Protein AF-A0A0F0HCR4-F1 (afdb_monomer)

Solvent-accessible surface area (backbone atoms only — not comparable to full-atom values): 16228 Å² total; per-residue (Å²): 139,83,88,82,88,88,81,90,80,85,85,88,82,88,86,88,84,79,93,77,93,74,94,76,83,93,72,95,72,84,82,78,80,81,84,72,93,70,87,69,42,82,84,55,47,73,24,60,41,79,73,82,74,95,61,86,76,46,79,87,26,47,68,57,41,52,51,44,51,54,52,48,54,50,52,52,52,51,43,42,50,50,47,61,76,42,54,89,55,68,65,99,56,35,60,56,60,73,40,41,41,59,48,22,54,53,35,33,53,44,37,52,49,41,27,48,49,34,39,74,78,44,82,57,65,79,71,55,50,63,35,22,54,51,24,76,65,44,43,53,84,64,73,74,79,72,85,72,70,82,80,79,81,85,80,91,78,92,78,92,80,86,79,78,76,88,63,46,67,48,62,56,79,79,86,74,82,83,71,49,78,91,28,40,70,59,41,52,50,43,52,50,52,52,53,50,53,47,52,53,46,42,49,51,51,52,78,40,64,92,58,71,63,99,55,35,61,55,59,74,45,42,44,58,46,24,57,55,36,32,56,44,42,49,50,40,28,50,48,36,39,75,78,49,81,55,69,77,77,53,62,75,40,16,60,55,45,84,75

Secondary structure (DSSP, 8-state):
-----------------------------------------TTPPEE-PPP---SPPPHHHHHHHHHHHHHHHHHHHHHHHHHHHTTT-S-TTHIIIIIIHHHHHHHHHHHHHHHHHHHTTSPPP--GGGG---EESSPPP-PPPP-----------------SSS--EE-PPP--TT--HHHHHHHHHHHHHHHHHHHHHHHHHHHTTT-S-TTHIIIIIIHHHHHHHHHHHHHHHHHHHTTSPPPP--GGGS--EE-

Radius of gyration: 28.52 Å; Cα contacts (8 Å, |Δi|>4): 232; chains: 1; bounding box: 53×69×92 Å

pLDDT: mean 71.77, std 16.89, range [30.52, 91.56]

Sequence (259 aa):
MSRAHAKPQRRKRVLVAGVAVAATLTVGGAIAAFAAGGNNSAGQSIACPKPVIGVAVPAQAQAEVQRELANLDKQIAEANNRLRTSAGEGGPNFVQNAILGPLKDKRVAALNRIETAIGRNAAKPEGLERFAPCGLGQAPAVPAPAATSPKPSSGTGSGTGSSASGKTIECPVPVLQNVPAKAKAEVDRELQNLNKQQAEANERLRTSAGQGGPNFVQNAILGPLTGKRASALDRIAIAIGRVGERPQGLERFATCSLK

Mean predicted aligned error: 20.12 Å

Foldseek 3Di:
DDDDDDDDDDDDDDDDDDDDDDDDDDDDDDDPPPPDDDPQLVPKAKAFDDQDQPDDADPQLVVVLVVLVVVLVVLSVVLRVVSNVCRVPDDPCCNVVVRQVVQLVSQLVSQVSSQVSRVVPHPRDPDSSLRSGIDINDHDDRPDPPPPDDDDDDDDDDDDDDDDPPKAKAFDDDDDPDQDPQLVVVLVVLVVVLVVLRVVLRVVCRVCPPPDDPCCNVVVRQVVQLVSQQVSQVSSQVSSVVPHHRDPDSSVRSGIDMD

Organism: Lentzea aerocolonigenes (NCBI:txid68170)

Structure (mmCIF, N/CA/C/O backbone):
data_AF-A0A0F0HCR4-F1
#
_entry.id   AF-A0A0F0HCR4-F1
#
loop_
_atom_site.group_PDB
_atom_site.id
_atom_site.type_symbol
_atom_site.label_atom_id
_atom_site.label_alt_id
_atom_site.label_comp_id
_atom_site.label_asym_id
_atom_site.label_entity_id
_atom_site.label_seq_id
_atom_site.pdbx_PDB_ins_code
_atom_site.Cartn_x
_atom_site.Cartn_y
_atom_site.Cartn_z
_atom_site.occupancy
_atom_site.B_iso_or_equiv
_atom_site.auth_seq_id
_atom_site.auth_comp_id
_atom_site.auth_asym_id
_atom_site.auth_atom_id
_atom_site.pdbx_PDB_model_num
ATOM 1 N N . MET A 1 1 ? -17.183 39.223 -58.145 1.00 43.41 1 MET A N 1
ATOM 2 C CA . MET A 1 1 ? -16.361 38.903 -59.333 1.00 43.41 1 MET A CA 1
ATOM 3 C C . MET A 1 1 ? -15.350 37.851 -58.879 1.00 43.41 1 MET A C 1
ATOM 5 O O . MET A 1 1 ? -14.489 38.181 -58.090 1.00 43.41 1 MET A O 1
ATOM 9 N N . SER A 1 2 ? -15.652 36.555 -58.952 1.00 41.25 2 SER A N 1
ATOM 10 C CA . SER A 1 2 ? -15.621 35.665 -60.128 1.00 41.25 2 SER A CA 1
ATOM 11 C C . SER A 1 2 ? -14.246 35.015 -60.363 1.00 41.25 2 SER A C 1
ATOM 13 O O . SER A 1 2 ? -13.379 35.650 -60.942 1.00 41.25 2 SER A O 1
ATOM 15 N N . ARG A 1 3 ? -14.191 33.703 -60.047 1.00 44.53 3 ARG A N 1
ATOM 16 C CA . ARG A 1 3 ? -13.397 32.605 -60.665 1.00 44.53 3 ARG A CA 1
ATOM 17 C C . ARG A 1 3 ? -11.878 32.599 -60.353 1.00 44.53 3 ARG A C 1
ATOM 19 O O . ARG A 1 3 ? -11.275 33.645 -60.238 1.00 44.53 3 ARG A O 1
ATOM 26 N N . ALA A 1 4 ? -11.188 31.467 -60.173 1.00 53.75 4 ALA A N 1
ATOM 27 C CA . ALA A 1 4 ? -11.396 30.143 -60.752 1.00 53.75 4 ALA A CA 1
ATOM 28 C C . ALA A 1 4 ? -10.851 28.987 -59.882 1.00 53.75 4 ALA A C 1
ATOM 30 O O . ALA A 1 4 ? -9.823 29.092 -59.221 1.00 53.75 4 ALA A O 1
ATOM 31 N N . HIS A 1 5 ? -11.553 27.856 -59.969 1.00 49.91 5 HIS A N 1
ATOM 32 C CA . HIS A 1 5 ? -11.107 26.520 -59.585 1.00 49.91 5 HIS A CA 1
ATOM 33 C C . HIS A 1 5 ? -10.104 25.952 -60.601 1.00 49.91 5 HIS A C 1
ATOM 35 O O . HIS A 1 5 ? -10.308 26.112 -61.803 1.00 49.91 5 HIS A O 1
ATOM 41 N N . ALA A 1 6 ? -9.137 25.155 -60.138 1.00 57.34 6 ALA A N 1
ATOM 42 C CA . ALA A 1 6 ? -8.482 24.141 -60.963 1.00 57.34 6 ALA A CA 1
ATOM 43 C C . ALA A 1 6 ? -8.244 22.858 -60.151 1.00 57.34 6 ALA A C 1
ATOM 45 O O . ALA A 1 6 ? -7.719 22.872 -59.042 1.00 57.34 6 ALA A O 1
ATOM 46 N N . LYS A 1 7 ? -8.691 21.748 -60.733 1.00 55.16 7 LYS A N 1
ATOM 47 C CA . LYS A 1 7 ? -8.708 20.378 -60.218 1.00 55.16 7 LYS A CA 1
ATOM 48 C C . LYS A 1 7 ? -7.996 19.516 -61.257 1.00 55.16 7 LYS A C 1
ATOM 50 O O . LYS A 1 7 ? -8.361 19.638 -62.424 1.00 55.16 7 LYS A O 1
ATOM 55 N N . PRO A 1 8 ? -7.100 18.591 -60.889 1.00 53.22 8 PRO A N 1
ATOM 56 C CA . PRO A 1 8 ? -6.789 17.467 -61.758 1.00 53.22 8 PRO A CA 1
ATOM 57 C C . PRO A 1 8 ? -7.616 16.241 -61.362 1.00 53.22 8 PRO A C 1
ATOM 59 O O . PRO A 1 8 ? -7.796 15.906 -60.192 1.00 53.22 8 PRO A O 1
ATOM 62 N N . GLN A 1 9 ? -8.171 15.601 -62.385 1.00 54.41 9 GLN A N 1
ATOM 63 C CA . GLN A 1 9 ? -9.025 14.429 -62.319 1.00 54.41 9 GLN A CA 1
ATOM 64 C C . GLN A 1 9 ? -8.260 13.104 -62.160 1.00 54.41 9 GLN A C 1
ATOM 66 O O . GLN A 1 9 ? -7.194 12.912 -62.726 1.00 54.41 9 GLN A O 1
ATOM 71 N N . ARG A 1 10 ? -8.952 12.169 -61.486 1.00 49.31 10 ARG A N 1
ATOM 72 C CA . ARG A 1 10 ? -9.156 10.732 -61.779 1.00 49.31 10 ARG A CA 1
ATOM 73 C C . ARG A 1 10 ? -8.006 9.947 -62.429 1.00 49.31 10 ARG A C 1
ATOM 75 O O . ARG A 1 10 ? -7.734 10.137 -63.605 1.00 49.31 10 ARG A O 1
ATOM 82 N N . ARG A 1 11 ? -7.705 8.788 -61.828 1.00 49.69 11 ARG A N 1
ATOM 83 C CA . ARG A 1 11 ? -7.895 7.502 -62.528 1.00 49.69 11 ARG A CA 1
ATOM 84 C C . ARG A 1 11 ? -8.529 6.456 -61.611 1.00 49.69 11 ARG A C 1
ATOM 86 O O . ARG A 1 11 ? -8.028 6.140 -60.542 1.00 49.69 11 ARG A O 1
ATOM 93 N N . LYS A 1 12 ? -9.684 5.969 -62.069 1.00 48.44 12 LYS A N 1
ATOM 94 C CA . LYS A 1 12 ? -10.454 4.843 -61.538 1.00 48.44 12 LYS A CA 1
ATOM 95 C C . LYS A 1 12 ? -9.674 3.548 -61.784 1.00 48.44 12 LYS A C 1
ATOM 97 O O . LYS A 1 12 ? -9.242 3.332 -62.914 1.00 48.44 12 LYS A O 1
ATOM 102 N N . ARG A 1 13 ? -9.621 2.653 -60.799 1.00 49.84 13 ARG A N 1
ATOM 103 C CA . ARG A 1 13 ? -9.579 1.205 -61.046 1.00 49.84 13 ARG A CA 1
ATOM 104 C C . ARG A 1 13 ? -10.576 0.530 -60.112 1.00 49.84 13 ARG A C 1
ATOM 106 O O . ARG A 1 13 ? -10.333 0.362 -58.927 1.00 49.84 13 ARG A O 1
ATOM 113 N N . VAL A 1 14 ? -11.740 0.258 -60.691 1.00 44.34 14 VAL A N 1
ATOM 114 C CA . VAL A 1 14 ? -12.749 -0.668 -60.185 1.00 44.34 14 VAL A CA 1
ATOM 115 C C . VAL A 1 14 ? -12.258 -2.065 -60.549 1.00 44.34 14 VAL A C 1
ATOM 117 O O . VAL A 1 14 ? -11.944 -2.302 -61.713 1.00 44.34 14 VAL A O 1
ATOM 120 N N . LEU A 1 15 ? -12.202 -2.966 -59.575 1.00 45.09 15 LEU A N 1
ATOM 121 C CA . LEU A 1 15 ? -12.148 -4.406 -59.798 1.00 45.09 15 LEU A CA 1
ATOM 122 C C . LEU A 1 15 ? -13.223 -5.022 -58.903 1.00 45.09 15 LEU A C 1
ATOM 124 O O . LEU A 1 15 ? -13.090 -5.075 -57.685 1.00 45.09 15 LEU A O 1
ATOM 128 N N . VAL A 1 16 ? -14.325 -5.391 -59.550 1.00 44.91 16 VAL A N 1
ATOM 129 C CA . VAL A 1 16 ? -15.389 -6.254 -59.040 1.00 44.91 16 VAL A CA 1
ATOM 130 C C . VAL A 1 16 ? -15.223 -7.583 -59.767 1.00 44.91 16 VAL A C 1
ATOM 132 O O . VAL A 1 16 ? -15.296 -7.595 -60.992 1.00 44.91 16 VAL A O 1
ATOM 135 N N . ALA A 1 17 ? -14.976 -8.655 -59.019 1.00 37.59 17 ALA A N 1
ATOM 136 C CA . ALA A 1 17 ? -15.221 -10.071 -59.336 1.00 37.59 17 ALA A CA 1
ATOM 137 C C . ALA A 1 17 ? -14.571 -10.879 -58.196 1.00 37.59 17 ALA A C 1
ATOM 139 O O . ALA A 1 17 ? -13.445 -10.585 -57.822 1.00 37.59 17 ALA A O 1
ATOM 140 N N . GLY A 1 18 ? -15.170 -11.874 -57.559 1.00 37.84 18 GLY A N 1
ATOM 141 C CA . GLY A 1 18 ? -16.462 -12.514 -57.709 1.00 37.84 18 GLY A CA 1
ATOM 142 C C . GLY A 1 18 ? -16.671 -13.413 -56.484 1.00 37.84 18 GLY A C 1
ATOM 143 O O . GLY A 1 18 ? -15.724 -13.772 -55.785 1.00 37.84 18 GLY A O 1
ATOM 144 N N . VAL A 1 19 ? -17.931 -13.721 -56.205 1.00 45.12 19 VAL A N 1
ATOM 145 C CA . VAL A 1 19 ? -18.356 -14.663 -55.168 1.00 45.12 19 VAL A CA 1
ATOM 146 C C . VAL A 1 19 ? -17.913 -16.072 -55.565 1.00 45.12 19 VAL A C 1
ATOM 148 O O . VAL A 1 19 ? -18.270 -16.542 -56.641 1.00 45.12 19 VAL A O 1
ATOM 151 N N . ALA A 1 20 ? -17.194 -16.756 -54.678 1.00 42.00 20 ALA A N 1
ATOM 152 C CA . ALA A 1 20 ? -17.055 -18.207 -54.695 1.00 42.00 20 ALA A CA 1
ATOM 153 C C . ALA A 1 20 ? -17.401 -18.732 -53.297 1.00 42.00 20 ALA A C 1
ATOM 155 O O . ALA A 1 20 ? -16.602 -18.665 -52.365 1.00 42.00 20 ALA A O 1
ATOM 156 N N . VAL A 1 21 ? -18.637 -19.209 -53.152 1.00 48.09 21 VAL A N 1
ATOM 157 C CA . VAL A 1 21 ? -19.047 -20.068 -52.041 1.00 48.09 21 VAL A CA 1
ATOM 158 C C . VAL A 1 21 ? -18.465 -21.447 -52.334 1.00 48.09 21 VAL A C 1
ATOM 160 O O . VAL A 1 21 ? -18.925 -22.130 -53.244 1.00 48.09 21 VAL A O 1
ATOM 163 N N . ALA A 1 22 ? -17.442 -21.840 -51.582 1.00 43.00 22 ALA A N 1
ATOM 164 C CA . ALA A 1 22 ? -16.949 -23.208 -51.540 1.00 43.00 22 ALA A CA 1
ATOM 165 C C . ALA A 1 22 ? -16.851 -23.631 -50.072 1.00 43.00 22 ALA A C 1
ATOM 167 O O . ALA A 1 22 ? -15.982 -23.182 -49.328 1.00 43.00 22 ALA A O 1
ATOM 168 N N . ALA A 1 23 ? -17.796 -24.471 -49.655 1.00 50.47 23 ALA A N 1
ATOM 169 C CA . ALA A 1 23 ? -17.686 -25.257 -48.442 1.00 50.47 23 ALA A CA 1
ATOM 170 C C . ALA A 1 23 ? -16.637 -26.349 -48.687 1.00 50.47 23 ALA A C 1
ATOM 172 O O . ALA A 1 23 ? -16.853 -27.228 -49.520 1.00 50.47 23 ALA A O 1
ATOM 173 N N . THR A 1 24 ? -15.514 -26.305 -47.971 1.00 48.41 24 THR A N 1
ATOM 174 C CA . THR A 1 24 ? -14.555 -27.416 -47.924 1.00 48.41 24 THR A CA 1
ATOM 175 C C . THR A 1 24 ? -14.083 -27.660 -46.500 1.00 48.41 24 THR A C 1
ATOM 177 O O . THR A 1 24 ? -13.739 -26.738 -45.763 1.00 48.41 24 THR A O 1
ATOM 180 N N . LEU A 1 25 ? -14.128 -28.943 -46.157 1.00 45.16 25 LEU A N 1
ATOM 181 C CA . LEU A 1 25 ? -13.855 -29.574 -44.878 1.00 45.16 25 LEU A CA 1
ATOM 182 C C . LEU A 1 25 ? -12.452 -29.287 -44.325 1.00 45.16 25 LEU A C 1
ATOM 184 O O . LEU A 1 25 ? -11.482 -29.097 -45.053 1.00 45.16 25 LEU A O 1
ATOM 188 N N . THR A 1 26 ? -12.380 -29.327 -42.998 1.00 50.59 26 THR A N 1
ATOM 189 C CA . THR A 1 26 ? -11.190 -29.260 -42.148 1.00 50.59 26 THR A CA 1
ATOM 190 C C . THR A 1 26 ? -10.089 -30.242 -42.553 1.00 50.59 26 THR A C 1
ATOM 192 O O . THR A 1 26 ? -10.274 -31.453 -42.444 1.00 50.59 26 THR A O 1
ATOM 195 N N . VAL A 1 27 ? -8.906 -29.712 -42.873 1.00 44.47 27 VAL A N 1
ATOM 196 C CA . VAL A 1 27 ? -7.607 -30.382 -42.707 1.00 44.47 27 VAL A CA 1
ATOM 197 C C . VAL A 1 27 ? -6.637 -29.348 -42.130 1.00 44.47 27 VAL A C 1
ATOM 199 O O . VAL A 1 27 ? -6.592 -28.209 -42.590 1.00 44.47 27 VAL A O 1
ATOM 202 N N . GLY A 1 28 ? -5.929 -29.728 -41.063 1.00 50.88 28 GLY A N 1
ATOM 203 C CA . GLY A 1 28 ? -5.060 -28.859 -40.273 1.00 50.88 28 GLY A CA 1
ATOM 204 C C . GLY A 1 28 ? -4.014 -28.117 -41.107 1.00 50.88 28 GLY A C 1
ATOM 205 O O . GLY A 1 28 ? -3.197 -28.729 -41.789 1.00 50.88 28 GLY A O 1
ATOM 206 N N . GLY A 1 29 ? -4.034 -26.788 -41.004 1.00 43.81 29 GLY A N 1
ATOM 207 C CA . GLY A 1 29 ? -3.002 -25.890 -41.510 1.00 43.81 29 GLY A CA 1
ATOM 208 C C . GLY A 1 29 ? -2.259 -25.258 -40.339 1.00 43.81 29 GLY A C 1
ATOM 209 O O . GLY A 1 29 ? -2.883 -24.756 -39.405 1.00 43.81 29 GLY A O 1
ATOM 210 N N . ALA A 1 30 ? -0.930 -25.329 -40.380 1.00 41.91 30 ALA A N 1
ATOM 211 C CA . ALA A 1 30 ? -0.021 -24.806 -39.371 1.00 41.91 30 ALA A CA 1
ATOM 212 C C . ALA A 1 30 ? -0.379 -23.368 -38.959 1.00 41.91 30 ALA A C 1
ATOM 214 O O . ALA A 1 30 ? -0.423 -22.459 -39.789 1.00 41.91 30 ALA A O 1
ATOM 215 N N . ILE A 1 31 ? -0.600 -23.163 -37.659 1.00 46.88 31 ILE A N 1
ATOM 216 C CA . ILE A 1 31 ? -0.696 -21.829 -37.073 1.00 46.88 31 ILE A CA 1
ATOM 217 C C . ILE A 1 31 ? 0.702 -21.223 -37.189 1.00 46.88 31 ILE A C 1
ATOM 219 O O . ILE A 1 31 ? 1.609 -21.579 -36.437 1.00 46.88 31 ILE A O 1
ATOM 223 N N . ALA A 1 32 ? 0.895 -20.341 -38.166 1.00 40.56 32 ALA A N 1
ATOM 224 C CA . ALA A 1 32 ? 2.062 -19.482 -38.210 1.00 40.56 32 ALA A CA 1
ATOM 225 C C . ALA A 1 32 ? 2.032 -18.603 -36.952 1.00 40.56 32 ALA A C 1
ATOM 227 O O . ALA A 1 32 ? 1.250 -17.657 -36.842 1.00 40.56 32 ALA A O 1
ATOM 228 N N . ALA A 1 33 ? 2.858 -18.964 -35.973 1.00 41.84 33 ALA A N 1
ATOM 229 C CA . ALA A 1 33 ? 3.170 -18.128 -34.833 1.00 41.84 33 ALA A CA 1
ATOM 230 C C . ALA A 1 33 ? 3.927 -16.895 -35.341 1.00 41.84 33 ALA A C 1
ATOM 232 O O . ALA A 1 33 ? 5.151 -16.898 -35.453 1.00 41.84 33 ALA A O 1
ATOM 233 N N . PHE A 1 34 ? 3.199 -15.823 -35.646 1.00 39.69 34 PHE A N 1
ATOM 234 C CA . PHE A 1 34 ? 3.794 -14.500 -35.777 1.00 39.69 34 PHE A CA 1
ATOM 235 C C . PHE A 1 34 ? 4.041 -13.945 -34.373 1.00 39.69 34 PHE A C 1
ATOM 237 O O . PHE A 1 34 ? 3.283 -13.134 -33.849 1.00 39.69 34 PHE A O 1
ATOM 244 N N . ALA A 1 35 ? 5.121 -14.411 -33.751 1.00 44.88 35 ALA A N 1
ATOM 245 C CA . ALA A 1 35 ? 5.813 -13.640 -32.737 1.00 44.88 35 ALA A CA 1
ATOM 246 C C . ALA A 1 35 ? 6.711 -12.629 -33.464 1.00 44.88 35 ALA A C 1
ATOM 248 O O . ALA A 1 35 ? 7.814 -12.957 -33.892 1.00 44.88 35 ALA A O 1
ATOM 249 N N . ALA A 1 36 ? 6.226 -11.400 -33.629 1.00 39.38 36 ALA A N 1
ATOM 250 C CA . ALA A 1 36 ? 7.060 -10.253 -33.970 1.00 39.38 36 ALA A CA 1
ATOM 251 C C . ALA A 1 36 ? 6.475 -9.013 -33.292 1.00 39.38 36 ALA A C 1
ATOM 253 O O . ALA A 1 36 ? 5.373 -8.563 -33.602 1.00 39.38 36 ALA A O 1
ATOM 254 N N . GLY A 1 37 ? 7.214 -8.534 -32.292 1.00 48.16 37 GLY A N 1
ATOM 255 C CA . GLY A 1 37 ? 6.838 -7.439 -31.419 1.00 48.16 37 GLY A CA 1
ATOM 256 C C . GLY A 1 37 ? 6.651 -6.123 -32.163 1.00 48.16 37 GLY A C 1
ATOM 257 O O . GLY A 1 37 ? 7.507 -5.668 -32.916 1.00 48.16 37 GLY A O 1
ATOM 258 N N . GLY A 1 38 ? 5.535 -5.484 -31.850 1.00 37.75 38 GLY A N 1
ATOM 259 C CA . GLY A 1 38 ? 5.296 -4.075 -32.078 1.00 37.75 38 GLY A CA 1
ATOM 260 C C . GLY A 1 38 ? 4.313 -3.614 -31.017 1.00 37.75 38 GLY A C 1
ATOM 261 O O . GLY A 1 38 ? 3.106 -3.716 -31.220 1.00 37.75 38 GLY A O 1
ATOM 262 N N . ASN A 1 39 ? 4.819 -3.134 -29.875 1.00 53.09 39 ASN A N 1
ATOM 263 C CA . ASN A 1 39 ? 4.008 -2.438 -28.874 1.00 53.09 39 ASN A CA 1
ATOM 264 C C . ASN A 1 39 ? 3.553 -1.095 -29.458 1.00 53.09 39 ASN A C 1
ATOM 266 O O . ASN A 1 39 ? 4.062 -0.033 -29.108 1.00 53.09 39 ASN A O 1
ATOM 270 N N . ASN A 1 40 ? 2.580 -1.135 -30.365 1.00 46.88 40 ASN A N 1
ATOM 271 C CA . ASN A 1 40 ? 1.809 0.042 -30.722 1.00 46.88 40 ASN A CA 1
ATOM 272 C C . ASN A 1 40 ? 0.820 0.311 -29.580 1.00 46.88 40 ASN A C 1
ATOM 274 O O . ASN A 1 40 ? -0.356 -0.036 -29.642 1.00 46.88 40 ASN A O 1
ATOM 278 N N . SER A 1 41 ? 1.330 0.932 -28.511 1.00 53.31 41 SER A N 1
ATOM 279 C CA . SER A 1 41 ? 0.542 1.461 -27.388 1.00 53.31 41 SER A CA 1
ATOM 280 C C . SER A 1 41 ? -0.378 2.617 -27.808 1.00 53.31 41 SER A C 1
ATOM 282 O O . SER A 1 41 ? -1.215 3.061 -27.023 1.00 53.31 41 SER A O 1
ATOM 284 N N . ALA A 1 42 ? -0.244 3.111 -29.045 1.00 48.59 42 ALA A N 1
ATOM 285 C CA . ALA A 1 42 ? -1.101 4.120 -29.651 1.00 48.59 42 ALA A CA 1
ATOM 286 C C . ALA A 1 42 ? -2.505 3.540 -29.917 1.00 48.59 42 ALA A C 1
ATOM 288 O O . ALA A 1 42 ? -2.814 3.081 -31.010 1.00 48.59 42 ALA A O 1
ATOM 289 N N . GLY A 1 43 ? -3.339 3.515 -28.876 1.00 54.91 43 GLY A N 1
ATOM 290 C CA . GLY A 1 43 ? -4.721 3.024 -28.920 1.00 54.91 43 GLY A CA 1
ATOM 291 C C . GLY A 1 43 ? -5.082 2.047 -27.799 1.00 54.91 43 GLY A C 1
ATOM 292 O O . GLY A 1 43 ? -6.253 1.718 -27.638 1.00 54.91 43 GLY A O 1
ATOM 293 N N . GLN A 1 44 ? -4.110 1.601 -27.001 1.00 68.88 44 GLN A N 1
ATOM 294 C CA . GLN A 1 44 ? -4.360 0.708 -25.870 1.00 68.88 44 GLN A CA 1
ATOM 295 C C . GLN A 1 44 ? -4.662 1.529 -24.610 1.00 68.88 44 GLN A C 1
ATOM 297 O O . GLN A 1 44 ? -3.929 2.457 -24.281 1.00 68.88 44 GLN A O 1
ATOM 302 N N . SER A 1 45 ? -5.735 1.188 -23.895 1.00 81.56 45 SER A N 1
ATOM 303 C CA . SER A 1 45 ? -6.073 1.780 -22.596 1.00 81.56 45 SER A CA 1
ATOM 304 C C . SER A 1 45 ? -5.713 0.840 -21.456 1.00 81.56 45 SER A C 1
ATOM 306 O O . SER A 1 45 ? -5.788 -0.381 -21.592 1.00 81.56 45 SER A O 1
ATOM 308 N N . ILE A 1 46 ? -5.402 1.397 -20.296 1.00 86.75 46 ILE A N 1
ATOM 309 C CA . ILE A 1 46 ? -5.255 0.639 -19.061 1.00 86.75 46 ILE A CA 1
ATOM 310 C C . ILE A 1 46 ? -6.643 0.256 -18.561 1.00 86.75 46 ILE A C 1
ATOM 312 O O . ILE A 1 46 ? -7.469 1.122 -18.267 1.00 86.75 46 ILE A O 1
ATOM 316 N N . ALA A 1 47 ? -6.875 -1.043 -18.430 1.00 85.56 47 ALA A N 1
ATOM 317 C CA . ALA A 1 47 ? -8.099 -1.602 -17.893 1.00 85.56 47 ALA A CA 1
ATOM 318 C C . ALA A 1 47 ? -7.814 -2.247 -16.535 1.00 85.56 47 ALA A C 1
ATOM 320 O O . ALA A 1 47 ? -6.893 -3.051 -16.372 1.00 85.56 47 ALA A O 1
ATOM 321 N N . CYS A 1 48 ? -8.621 -1.884 -15.546 1.00 84.88 48 CYS A N 1
ATOM 322 C CA . CYS A 1 48 ? -8.506 -2.387 -14.188 1.00 84.88 48 CYS A CA 1
ATOM 323 C C . CYS A 1 48 ? -9.764 -3.174 -13.814 1.00 84.88 48 CYS A C 1
ATOM 325 O O . CYS A 1 48 ? -10.872 -2.733 -14.133 1.00 84.88 48 CYS A O 1
ATOM 327 N N . PRO A 1 49 ? -9.633 -4.308 -13.112 1.00 85.31 49 PRO A N 1
ATOM 328 C CA . PRO A 1 49 ? -10.789 -5.072 -12.686 1.00 85.31 49 PRO A CA 1
ATOM 329 C C . PRO A 1 49 ? -11.565 -4.293 -11.618 1.00 85.31 49 PRO A C 1
ATOM 331 O O . PRO A 1 49 ? -10.993 -3.585 -10.779 1.00 85.31 49 PRO A O 1
ATOM 334 N N . LYS A 1 50 ? -12.894 -4.393 -11.669 1.00 81.56 50 LYS A N 1
ATOM 335 C CA . LYS A 1 50 ? -13.768 -3.752 -10.685 1.00 81.56 50 LYS A CA 1
ATOM 336 C C . LYS A 1 50 ? -13.757 -4.580 -9.396 1.00 81.56 50 LYS A C 1
ATOM 338 O O . LYS A 1 50 ? -13.993 -5.785 -9.474 1.00 81.56 50 LYS A O 1
ATOM 343 N N . PRO A 1 51 ? -13.478 -3.972 -8.231 1.00 79.94 51 PRO A N 1
ATOM 344 C CA . PRO A 1 51 ? -13.505 -4.690 -6.969 1.00 79.94 51 PRO A CA 1
ATOM 345 C C . PRO A 1 51 ? -14.939 -5.087 -6.620 1.00 79.94 51 PRO A C 1
ATOM 347 O O . PRO A 1 51 ? -15.838 -4.249 -6.605 1.00 79.94 51 PRO A O 1
ATOM 350 N N . VAL A 1 52 ? -15.144 -6.370 -6.333 1.00 77.88 52 VAL A N 1
ATOM 351 C CA . VAL A 1 52 ? -16.427 -6.882 -5.843 1.00 77.88 52 VAL A CA 1
ATOM 352 C C . VAL A 1 52 ? -16.364 -6.927 -4.323 1.00 77.88 52 VAL A C 1
ATOM 354 O O . VAL A 1 52 ? -15.612 -7.718 -3.750 1.00 77.88 52 VAL A O 1
ATOM 357 N N . ILE A 1 53 ? -17.138 -6.058 -3.676 1.00 74.75 53 ILE A N 1
ATOM 358 C CA . ILE A 1 53 ? -17.271 -6.014 -2.220 1.00 74.75 53 ILE A CA 1
ATOM 359 C C . ILE A 1 53 ? -18.416 -6.959 -1.846 1.00 74.75 53 ILE A C 1
ATOM 361 O O . ILE A 1 53 ? -19.576 -6.664 -2.106 1.00 74.75 53 ILE A O 1
ATOM 365 N N . GLY A 1 54 ? -18.086 -8.116 -1.270 1.00 70.00 54 GLY A N 1
ATOM 366 C CA . GLY A 1 54 ? -19.062 -9.153 -0.900 1.00 70.00 54 GLY A CA 1
ATOM 367 C C . GLY A 1 54 ? -19.824 -8.889 0.404 1.00 70.00 54 GLY A C 1
ATOM 368 O O . GLY A 1 54 ? -20.474 -9.792 0.915 1.00 70.00 54 GLY A O 1
ATOM 369 N N . VAL A 1 55 ? -19.710 -7.684 0.969 1.00 73.00 55 VAL A N 1
ATOM 370 C CA . VAL A 1 55 ? -20.312 -7.293 2.251 1.00 73.00 55 VAL A CA 1
ATOM 371 C C . VAL A 1 55 ? -21.057 -5.970 2.106 1.00 73.00 55 VAL A C 1
ATOM 373 O O . VAL A 1 55 ? -20.700 -5.134 1.274 1.00 73.00 55 VAL A O 1
ATOM 376 N N . ALA A 1 56 ? -22.082 -5.764 2.933 1.00 78.88 56 ALA A N 1
ATOM 377 C CA . ALA A 1 56 ? -22.804 -4.500 2.970 1.00 78.88 56 ALA A CA 1
ATOM 378 C C . ALA A 1 56 ? -21.875 -3.370 3.441 1.00 78.88 56 ALA A C 1
ATOM 380 O O . ALA A 1 56 ? -21.233 -3.479 4.485 1.00 78.88 56 ALA A O 1
ATOM 381 N N . VAL A 1 57 ? -21.808 -2.280 2.672 1.00 80.12 57 VAL A N 1
ATOM 382 C CA . VAL A 1 57 ? -21.011 -1.098 3.022 1.00 80.12 57 VAL A CA 1
ATOM 383 C C . VAL A 1 57 ? -21.803 -0.235 4.016 1.00 80.12 57 VAL A C 1
ATOM 385 O O . VAL A 1 57 ? -22.865 0.275 3.645 1.00 80.12 57 VAL A O 1
ATOM 388 N N . PRO A 1 58 ? -21.310 -0.024 5.254 1.00 77.50 58 PRO A N 1
ATOM 389 C CA . PRO A 1 58 ? -21.980 0.824 6.242 1.00 77.50 58 PRO A CA 1
ATOM 390 C C . PRO A 1 58 ? -22.126 2.263 5.745 1.00 77.50 58 PRO A C 1
ATOM 392 O O . PRO A 1 58 ? -21.206 2.786 5.112 1.00 77.50 58 PRO A O 1
ATOM 395 N N . ALA A 1 59 ? -23.234 2.935 6.076 1.00 81.00 59 ALA A N 1
ATOM 396 C CA . ALA A 1 59 ? -23.508 4.314 5.649 1.00 81.00 59 ALA A CA 1
ATOM 397 C C . ALA A 1 59 ? -22.364 5.286 6.002 1.00 81.00 59 ALA A C 1
ATOM 399 O O . ALA A 1 59 ? -21.984 6.139 5.205 1.00 81.00 59 ALA A O 1
ATOM 400 N N . GLN A 1 60 ? -21.743 5.083 7.164 1.00 74.00 60 GLN A N 1
ATOM 401 C CA . GLN A 1 60 ? -20.614 5.855 7.677 1.00 74.00 60 GLN A CA 1
ATOM 402 C C . GLN A 1 60 ? -19.343 5.700 6.821 1.00 74.00 60 GLN A C 1
ATOM 404 O O . GLN A 1 60 ? -18.520 6.611 6.777 1.00 74.00 60 GLN A O 1
ATOM 409 N N . ALA A 1 61 ? -19.181 4.569 6.125 1.00 77.44 61 ALA A N 1
ATOM 410 C CA . ALA A 1 61 ? -18.024 4.285 5.278 1.00 77.44 61 ALA A CA 1
ATOM 411 C C . ALA A 1 61 ? -18.236 4.701 3.812 1.00 77.44 61 ALA A C 1
ATOM 413 O O . ALA A 1 61 ? -17.258 4.881 3.090 1.00 77.44 61 ALA A O 1
ATOM 414 N N . GLN A 1 62 ? -19.481 4.899 3.361 1.00 78.50 62 GLN A N 1
ATOM 415 C CA . GLN A 1 62 ? -19.798 5.174 1.950 1.00 78.50 62 GLN A CA 1
ATOM 416 C C . GLN A 1 62 ? -19.045 6.389 1.398 1.00 78.50 62 GLN A C 1
ATOM 418 O O . GLN A 1 62 ? -18.459 6.313 0.321 1.00 78.50 62 GLN A O 1
ATOM 423 N N . ALA A 1 63 ? -18.991 7.490 2.153 1.00 78.88 63 ALA A N 1
ATOM 424 C CA . ALA A 1 63 ? -18.286 8.696 1.723 1.00 78.88 63 ALA A CA 1
ATOM 425 C C . ALA A 1 63 ? -16.761 8.492 1.626 1.00 78.88 63 ALA A C 1
ATOM 427 O O . ALA A 1 63 ? -16.115 9.076 0.758 1.00 78.88 63 ALA A O 1
ATOM 428 N N . GLU A 1 64 ? -16.171 7.673 2.503 1.00 78.06 64 GLU A N 1
ATOM 429 C CA . GLU A 1 64 ? -14.740 7.337 2.464 1.00 78.06 64 GLU A CA 1
ATOM 430 C C . GLU A 1 64 ? -14.428 6.410 1.288 1.00 78.06 64 GLU A C 1
ATOM 432 O O . GLU A 1 64 ? -13.531 6.709 0.501 1.00 78.06 64 GLU A O 1
ATOM 437 N N . VAL A 1 65 ? -15.236 5.365 1.096 1.00 82.38 65 VAL A N 1
ATOM 438 C CA . VAL A 1 65 ? -15.122 4.442 -0.040 1.00 82.38 65 VAL A CA 1
ATOM 439 C C . VAL A 1 65 ? -15.270 5.188 -1.367 1.00 82.38 65 VAL A C 1
ATOM 441 O O . VAL A 1 65 ? -14.436 5.020 -2.253 1.00 82.38 65 VAL A O 1
ATOM 444 N N . GLN A 1 66 ? -16.260 6.074 -1.496 1.00 82.88 66 GLN A N 1
ATOM 445 C CA . GLN A 1 66 ? -16.479 6.853 -2.716 1.00 82.88 66 GLN A CA 1
ATOM 446 C C . GLN A 1 66 ? -15.296 7.775 -3.042 1.00 82.88 66 GLN A C 1
ATOM 448 O O . GLN A 1 66 ? -14.913 7.897 -4.205 1.00 82.88 66 GLN A O 1
ATOM 453 N N . ARG A 1 67 ? -14.682 8.409 -2.032 1.00 82.88 67 ARG A N 1
ATOM 454 C CA . ARG A 1 67 ? -13.477 9.231 -2.234 1.00 82.88 67 ARG A CA 1
ATOM 455 C C . ARG A 1 67 ? -12.284 8.395 -2.685 1.00 82.88 67 ARG A C 1
ATOM 457 O O . ARG A 1 67 ? -11.571 8.817 -3.592 1.00 82.88 67 ARG A O 1
ATOM 464 N N . GLU A 1 68 ? -12.064 7.228 -2.081 1.00 81.44 68 GLU A N 1
ATOM 465 C CA . GLU A 1 68 ? -10.977 6.331 -2.494 1.00 81.44 68 GLU A CA 1
ATOM 466 C C . GLU A 1 68 ? -11.193 5.823 -3.927 1.00 81.44 68 GLU A C 1
ATOM 468 O O . GLU A 1 68 ? -10.256 5.852 -4.722 1.00 81.44 68 GLU A O 1
ATOM 473 N N . LEU A 1 69 ? -12.424 5.458 -4.303 1.00 83.06 69 LEU A N 1
ATOM 474 C CA . LEU A 1 69 ? -12.759 5.072 -5.679 1.00 83.06 69 LEU A CA 1
ATOM 475 C C . LEU A 1 69 ? -12.527 6.222 -6.672 1.00 83.06 69 LEU A C 1
ATOM 477 O O . LEU A 1 69 ? -11.852 6.028 -7.680 1.00 83.06 69 LEU A O 1
ATOM 481 N N . ALA A 1 70 ? -12.966 7.441 -6.351 1.00 83.25 70 ALA A N 1
ATOM 482 C CA . ALA A 1 70 ? -12.716 8.611 -7.194 1.00 83.25 70 ALA A CA 1
ATOM 483 C C . ALA A 1 70 ? -11.214 8.930 -7.338 1.00 83.25 70 ALA A C 1
ATOM 485 O O . ALA A 1 70 ? -10.755 9.369 -8.396 1.00 83.25 70 ALA A O 1
ATOM 486 N N . ASN A 1 71 ? -10.421 8.703 -6.288 1.00 83.31 71 ASN A N 1
ATOM 487 C CA . ASN A 1 71 ? -8.967 8.839 -6.351 1.00 83.31 71 ASN A CA 1
ATOM 488 C C . ASN A 1 71 ? -8.333 7.767 -7.248 1.00 83.31 71 ASN A C 1
ATOM 490 O O . ASN A 1 71 ? -7.384 8.073 -7.972 1.00 83.31 71 ASN A O 1
ATOM 494 N N . LEU A 1 72 ? -8.860 6.540 -7.242 1.00 85.56 72 LEU A N 1
ATOM 495 C CA . LEU A 1 72 ? -8.423 5.489 -8.160 1.00 85.56 72 LEU A CA 1
ATOM 496 C C . LEU A 1 72 ? -8.722 5.838 -9.616 1.00 85.56 72 LEU A C 1
ATOM 498 O O . LEU A 1 72 ? -7.841 5.678 -10.460 1.00 85.56 72 LEU A O 1
ATOM 502 N N . ASP A 1 73 ? -9.905 6.372 -9.910 1.00 85.00 73 ASP A N 1
ATOM 503 C CA . ASP A 1 73 ? -10.266 6.788 -11.269 1.00 85.00 73 ASP A CA 1
ATOM 504 C C . ASP A 1 73 ? -9.325 7.879 -11.796 1.00 85.00 73 ASP A C 1
ATOM 506 O O . ASP A 1 73 ? -8.832 7.793 -12.924 1.00 85.00 73 ASP A O 1
ATOM 510 N N . LYS A 1 74 ? -8.974 8.861 -10.954 1.00 88.12 74 LYS A N 1
ATOM 511 C CA . LYS A 1 74 ? -7.973 9.887 -11.297 1.00 88.12 74 LYS A CA 1
ATOM 512 C C . LYS A 1 74 ? -6.606 9.280 -11.613 1.00 88.12 74 LYS A C 1
ATOM 514 O O . LYS A 1 74 ? -5.976 9.666 -12.593 1.00 88.12 74 LYS A O 1
ATOM 519 N N . GLN A 1 75 ? -6.152 8.317 -10.813 1.00 87.06 75 GLN A N 1
ATOM 520 C CA . GLN A 1 75 ? -4.861 7.653 -11.027 1.00 87.06 75 GLN A CA 1
ATOM 521 C C . GLN A 1 75 ? -4.844 6.815 -12.309 1.00 87.06 75 GLN A C 1
ATOM 523 O O . GLN A 1 75 ? -3.823 6.764 -12.994 1.00 87.06 75 GLN A O 1
ATOM 528 N N . ILE A 1 76 ? -5.967 6.185 -12.661 1.00 86.50 76 ILE A N 1
ATOM 529 C CA . ILE A 1 76 ? -6.123 5.460 -13.927 1.00 86.50 76 ILE A CA 1
ATOM 530 C C . ILE A 1 76 ? -6.094 6.440 -15.103 1.00 86.50 76 ILE A C 1
ATOM 532 O O . ILE A 1 76 ? -5.441 6.162 -16.109 1.00 86.50 76 ILE A O 1
ATOM 536 N N . ALA A 1 77 ? -6.751 7.596 -14.991 1.00 87.25 77 ALA A N 1
ATOM 537 C CA . ALA A 1 77 ? -6.712 8.633 -16.020 1.00 87.25 77 ALA A CA 1
ATOM 538 C C . ALA A 1 77 ? -5.290 9.189 -16.222 1.00 87.25 77 ALA A C 1
ATOM 540 O O . ALA A 1 77 ? -4.828 9.308 -17.356 1.00 87.25 77 ALA A O 1
ATOM 541 N N . GLU A 1 78 ? -4.562 9.456 -15.136 1.00 88.00 78 GLU A N 1
ATOM 542 C CA . GLU A 1 78 ? -3.161 9.886 -15.183 1.00 88.00 78 GLU A CA 1
ATOM 543 C C . GLU A 1 78 ? -2.266 8.820 -15.833 1.00 88.00 78 GLU A C 1
ATOM 545 O O . GLU A 1 78 ? -1.451 9.132 -16.700 1.00 88.00 78 GLU A O 1
ATOM 550 N N . ALA A 1 79 ? -2.449 7.547 -15.474 1.00 86.69 79 ALA A N 1
ATOM 551 C CA . ALA A 1 79 ? -1.695 6.441 -16.052 1.00 86.69 79 ALA A CA 1
ATOM 552 C C . ALA A 1 79 ? -1.995 6.251 -17.551 1.00 86.69 79 ALA A C 1
ATOM 554 O O . ALA A 1 79 ? -1.069 6.034 -18.330 1.00 86.69 79 ALA A O 1
ATOM 555 N N . ASN A 1 80 ? -3.255 6.403 -17.975 1.00 86.81 80 ASN A N 1
ATOM 556 C CA . ASN A 1 80 ? -3.642 6.406 -19.391 1.00 86.81 80 ASN A CA 1
ATOM 557 C C . ASN A 1 80 ? -3.038 7.595 -20.149 1.00 86.81 80 ASN A C 1
ATOM 559 O O . ASN A 1 80 ? -2.574 7.440 -21.277 1.00 86.81 80 ASN A O 1
ATOM 563 N N . ASN A 1 81 ? -2.995 8.776 -19.527 1.00 87.19 81 ASN A N 1
ATOM 564 C CA . ASN A 1 81 ? -2.336 9.933 -20.118 1.00 87.19 81 ASN A CA 1
ATOM 565 C C . ASN A 1 81 ? -0.836 9.669 -20.309 1.00 87.19 81 ASN A C 1
ATOM 567 O O . ASN A 1 81 ? -0.327 9.866 -21.408 1.00 87.19 81 ASN A O 1
ATOM 571 N N . ARG A 1 82 ? -0.158 9.131 -19.284 1.00 86.00 82 ARG A N 1
ATOM 572 C CA . ARG A 1 82 ? 1.258 8.736 -19.362 1.00 86.00 82 ARG A CA 1
ATOM 573 C C . ARG A 1 82 ? 1.508 7.672 -20.430 1.00 86.00 82 ARG A C 1
ATOM 575 O O . ARG A 1 82 ? 2.482 7.773 -21.164 1.00 86.00 82 ARG A O 1
ATOM 582 N N . LEU A 1 83 ? 0.619 6.687 -20.561 1.00 85.50 83 LEU A N 1
ATOM 583 C CA . LEU A 1 83 ? 0.702 5.660 -21.604 1.00 85.50 83 LEU A CA 1
ATOM 584 C C . LEU A 1 83 ? 0.651 6.271 -23.012 1.00 85.50 83 LEU A C 1
ATOM 586 O O . LEU A 1 83 ? 1.409 5.862 -23.887 1.00 85.50 83 LEU A O 1
ATOM 590 N N . ARG A 1 84 ? -0.210 7.274 -23.214 1.00 85.06 84 ARG A N 1
ATOM 591 C CA . ARG A 1 84 ? -0.349 7.985 -24.489 1.00 85.06 84 ARG A CA 1
ATOM 592 C C . ARG A 1 84 ? 0.842 8.898 -24.780 1.00 85.06 84 ARG A C 1
ATOM 594 O O . ARG A 1 84 ? 1.285 8.958 -25.920 1.00 85.06 84 ARG A O 1
ATOM 601 N N . THR A 1 85 ? 1.339 9.630 -23.781 1.00 84.62 85 THR A N 1
ATOM 602 C CA . THR A 1 85 ? 2.442 10.588 -23.966 1.00 84.62 85 THR A CA 1
ATOM 603 C C . THR A 1 85 ? 3.808 9.922 -24.072 1.00 84.62 85 THR A C 1
ATOM 605 O O . THR A 1 85 ? 4.705 10.510 -24.654 1.00 84.62 85 THR A O 1
ATOM 608 N N . SER A 1 86 ? 3.969 8.715 -23.527 1.00 80.56 86 SER A N 1
ATOM 609 C CA . SER A 1 86 ? 5.219 7.945 -23.575 1.00 80.56 86 SER A CA 1
ATOM 610 C C . SER A 1 86 ? 5.177 6.812 -24.612 1.00 80.56 86 SER A C 1
ATOM 612 O O . SER A 1 86 ? 5.938 5.851 -24.521 1.00 80.56 86 SER A O 1
ATOM 614 N N . ALA A 1 87 ? 4.266 6.877 -25.589 1.00 70.81 87 ALA A N 1
ATOM 615 C CA . ALA A 1 87 ? 4.176 5.877 -26.648 1.00 70.81 87 ALA A CA 1
ATOM 616 C C . ALA A 1 87 ? 5.427 5.936 -27.545 1.00 70.81 87 ALA A C 1
ATOM 618 O O . ALA A 1 87 ? 5.659 6.932 -28.223 1.00 70.81 87 ALA A O 1
ATOM 619 N N . GLY A 1 88 ? 6.223 4.862 -27.542 1.00 68.69 88 GLY A N 1
ATOM 620 C CA . GLY A 1 88 ? 7.495 4.781 -28.274 1.00 68.69 88 GLY A CA 1
ATOM 621 C C . GLY A 1 88 ? 8.733 5.152 -27.449 1.00 68.69 88 GLY A C 1
ATOM 622 O O . GLY A 1 88 ? 9.847 4.973 -27.933 1.00 68.69 88 GLY A O 1
ATOM 623 N N . GLU A 1 89 ? 8.560 5.596 -26.199 1.00 65.56 89 GLU A N 1
ATOM 624 C CA . GLU A 1 89 ? 9.657 5.891 -25.277 1.00 65.56 89 GLU A CA 1
ATOM 625 C C . GLU A 1 89 ? 9.767 4.821 -24.184 1.00 65.56 89 GLU A C 1
ATOM 627 O O . GLU A 1 89 ? 8.784 4.434 -23.550 1.00 65.56 89 GLU A O 1
ATOM 632 N N . GLY A 1 90 ? 10.994 4.356 -23.942 1.00 64.81 90 GLY A N 1
ATOM 633 C CA . GLY A 1 90 ? 11.278 3.306 -22.970 1.00 64.81 90 GLY A CA 1
ATOM 634 C C . GLY A 1 90 ? 11.086 1.908 -23.560 1.00 64.81 90 GLY A C 1
ATOM 635 O O . GLY A 1 90 ? 10.078 1.602 -24.187 1.00 64.81 90 GLY A O 1
ATOM 636 N N . GLY A 1 91 ? 12.098 1.057 -23.372 1.00 73.62 91 GLY A N 1
ATOM 637 C CA . GLY A 1 91 ? 12.159 -0.288 -23.946 1.00 73.62 91 GLY A CA 1
ATOM 638 C C . GLY A 1 91 ? 10.996 -1.219 -23.549 1.00 73.62 91 GLY A C 1
ATOM 639 O O . GLY A 1 91 ? 10.065 -0.814 -22.853 1.00 73.62 91 GLY A O 1
ATOM 640 N N . PRO A 1 92 ? 11.065 -2.511 -23.919 1.00 72.69 92 PRO A N 1
ATOM 641 C CA . PRO A 1 92 ? 9.930 -3.447 -23.887 1.00 72.69 92 PRO A CA 1
ATOM 642 C C . PRO A 1 92 ? 9.149 -3.524 -22.561 1.00 72.69 92 PRO A C 1
ATOM 644 O O . PRO A 1 92 ? 7.955 -3.806 -22.562 1.00 72.69 92 PRO A O 1
ATOM 647 N N . ASN A 1 93 ? 9.804 -3.232 -21.431 1.00 79.19 93 ASN A N 1
ATOM 648 C CA . ASN A 1 93 ? 9.237 -3.334 -20.083 1.00 79.19 93 ASN A CA 1
ATOM 649 C C . ASN A 1 93 ? 8.801 -1.993 -19.463 1.00 79.19 93 ASN A C 1
ATOM 651 O O . ASN A 1 93 ? 8.374 -1.969 -18.307 1.00 79.19 93 ASN A O 1
ATOM 655 N N . PHE A 1 94 ? 8.911 -0.869 -20.179 1.00 84.38 94 PHE A N 1
ATOM 656 C CA . PHE A 1 94 ? 8.629 0.457 -19.616 1.00 84.38 94 PHE A CA 1
ATOM 657 C C . PHE A 1 94 ? 7.199 0.569 -19.082 1.00 84.38 94 PHE A C 1
ATOM 659 O O . PHE A 1 94 ? 6.991 0.990 -17.946 1.00 84.38 94 PHE A O 1
ATOM 666 N N . VAL A 1 95 ? 6.209 0.120 -19.854 1.00 85.06 95 VAL A N 1
ATOM 667 C CA . VAL A 1 95 ? 4.801 0.201 -19.446 1.00 85.06 95 VAL A CA 1
ATOM 668 C C . VAL A 1 95 ? 4.530 -0.653 -18.204 1.00 85.06 95 VAL A C 1
ATOM 670 O O . VAL A 1 95 ? 3.852 -0.205 -17.278 1.00 85.06 95 VAL A O 1
ATOM 673 N N . GLN A 1 96 ? 5.125 -1.844 -18.126 1.00 82.06 96 GLN A N 1
ATOM 674 C CA . GLN A 1 96 ? 4.986 -2.729 -16.971 1.00 82.06 96 GLN A CA 1
ATOM 675 C C . GLN A 1 96 ? 5.584 -2.100 -15.703 1.00 82.06 96 GLN A C 1
ATOM 677 O O . GLN A 1 96 ? 4.941 -2.085 -14.653 1.00 82.06 96 GLN A O 1
ATOM 682 N N . ASN A 1 97 ? 6.787 -1.534 -15.807 1.00 83.75 97 ASN A N 1
ATOM 683 C CA . ASN A 1 97 ? 7.555 -1.072 -14.650 1.00 83.75 97 ASN A CA 1
ATOM 684 C C . ASN A 1 97 ? 7.203 0.354 -14.214 1.00 83.75 97 ASN A C 1
ATOM 686 O O . ASN A 1 97 ? 7.130 0.630 -13.021 1.00 83.75 97 ASN A O 1
ATOM 690 N N . ALA A 1 98 ? 6.995 1.271 -15.159 1.00 84.75 98 ALA A N 1
ATOM 691 C CA . ALA A 1 98 ? 6.832 2.696 -14.878 1.00 84.75 98 ALA A CA 1
ATOM 692 C C . ALA A 1 98 ? 5.365 3.145 -14.815 1.00 84.75 98 ALA A C 1
ATOM 694 O O . ALA A 1 98 ? 5.081 4.215 -14.267 1.00 84.75 98 ALA A O 1
ATOM 695 N N . ILE A 1 99 ? 4.440 2.360 -15.379 1.00 88.31 99 ILE A N 1
ATOM 696 C CA . ILE A 1 99 ? 3.013 2.697 -15.443 1.00 88.31 99 ILE A CA 1
ATOM 697 C C . ILE A 1 99 ? 2.194 1.698 -14.620 1.00 88.31 99 ILE A C 1
ATOM 699 O O . ILE A 1 99 ? 1.575 2.096 -13.633 1.00 88.31 99 ILE A O 1
ATOM 703 N N . LEU A 1 100 ? 2.225 0.408 -14.968 1.00 87.19 100 LEU A N 1
ATOM 704 C CA . LEU A 1 100 ? 1.397 -0.608 -14.308 1.00 87.19 100 LEU A CA 1
ATOM 705 C C . LEU A 1 100 ? 1.867 -0.942 -12.887 1.00 87.19 100 LEU A C 1
ATOM 707 O O . LEU A 1 100 ? 1.024 -1.118 -12.012 1.00 87.19 100 LEU A O 1
ATOM 711 N N . GLY A 1 101 ? 3.179 -0.982 -12.632 1.00 88.12 101 GLY A N 1
ATOM 712 C CA . GLY A 1 101 ? 3.746 -1.215 -11.297 1.00 88.12 101 GLY A CA 1
ATOM 713 C C . GLY A 1 101 ? 3.261 -0.193 -10.256 1.00 88.12 101 GLY A C 1
ATOM 714 O O . GLY A 1 101 ? 2.537 -0.569 -9.333 1.00 88.12 101 GLY A O 1
ATOM 715 N N . PRO A 1 102 ? 3.540 1.113 -10.435 1.00 89.19 102 PRO A N 1
ATOM 716 C CA . PRO A 1 102 ? 3.065 2.149 -9.521 1.00 89.19 102 PRO A CA 1
ATOM 717 C C . PRO A 1 102 ? 1.536 2.208 -9.410 1.00 89.19 102 PRO A C 1
ATOM 719 O O . PRO A 1 102 ? 1.004 2.498 -8.338 1.00 89.19 102 PRO A O 1
ATOM 722 N N . LEU A 1 103 ? 0.810 1.935 -10.501 1.00 88.88 103 LEU A N 1
ATOM 723 C CA . LEU A 1 103 ? -0.654 1.909 -10.485 1.00 88.88 103 LEU A CA 1
ATOM 724 C C . LEU A 1 103 ? -1.194 0.746 -9.640 1.00 88.88 103 LEU A C 1
ATOM 726 O O . LEU A 1 103 ? -2.134 0.941 -8.868 1.00 88.88 103 LEU A O 1
ATOM 730 N N . LYS A 1 104 ? -0.582 -0.440 -9.740 1.00 88.12 104 LYS A N 1
ATOM 731 C CA . LYS A 1 104 ? -0.905 -1.601 -8.904 1.00 88.12 104 LYS A CA 1
ATOM 732 C C . LYS A 1 104 ? -0.714 -1.262 -7.428 1.00 88.12 104 LYS A C 1
ATOM 734 O O . LYS A 1 104 ? -1.633 -1.484 -6.647 1.00 88.12 104 LYS A O 1
ATOM 739 N N . ASP A 1 105 ? 0.424 -0.687 -7.046 1.00 87.88 105 ASP A N 1
ATOM 740 C CA . ASP A 1 105 ? 0.716 -0.384 -5.639 1.00 87.88 105 ASP A CA 1
ATOM 741 C C . ASP A 1 105 ? -0.262 0.642 -5.054 1.00 87.88 105 ASP A C 1
ATOM 743 O O . ASP A 1 105 ? -0.787 0.458 -3.950 1.00 87.88 105 ASP A O 1
ATOM 747 N N . LYS A 1 106 ? -0.587 1.693 -5.820 1.00 86.31 106 LYS A N 1
ATOM 748 C CA . LYS A 1 106 ? -1.602 2.676 -5.418 1.00 86.31 106 LYS A CA 1
ATOM 749 C C . LYS A 1 106 ? -2.989 2.036 -5.266 1.00 86.31 106 LYS A C 1
ATOM 751 O O . LYS A 1 106 ? -3.688 2.334 -4.296 1.00 86.31 106 LYS A O 1
ATOM 756 N N . ARG A 1 107 ? -3.366 1.117 -6.165 1.00 91.56 107 ARG A N 1
ATOM 757 C CA . ARG A 1 107 ? -4.623 0.355 -6.065 1.00 91.56 107 ARG A CA 1
ATOM 758 C C . ARG A 1 107 ? -4.656 -0.573 -4.863 1.00 91.56 107 ARG A C 1
ATOM 760 O O . ARG A 1 107 ? -5.655 -0.566 -4.153 1.00 91.56 107 ARG A O 1
ATOM 767 N N . VAL A 1 108 ? -3.578 -1.306 -4.583 1.00 90.00 108 VAL A N 1
ATOM 768 C CA . VAL A 1 108 ? -3.465 -2.130 -3.366 1.00 90.00 108 VAL A CA 1
ATOM 769 C C . VAL A 1 108 ? -3.689 -1.267 -2.124 1.00 90.00 108 VAL A C 1
ATOM 771 O O . VAL A 1 108 ? -4.455 -1.651 -1.242 1.00 90.00 108 VAL A O 1
ATOM 774 N N . ALA A 1 109 ? -3.058 -0.091 -2.060 1.00 87.88 109 ALA A N 1
ATOM 775 C CA . ALA A 1 109 ? -3.192 0.813 -0.923 1.00 87.88 109 ALA A CA 1
ATOM 776 C C . ALA A 1 109 ? -4.628 1.338 -0.752 1.00 87.88 109 ALA A C 1
ATOM 778 O O . ALA A 1 109 ? -5.146 1.327 0.362 1.00 87.88 109 ALA A O 1
ATOM 779 N N . ALA A 1 110 ? -5.285 1.763 -1.833 1.00 86.38 110 ALA A N 1
ATOM 780 C CA . ALA A 1 110 ? -6.666 2.241 -1.775 1.00 86.38 110 ALA A CA 1
ATOM 781 C C . ALA A 1 110 ? -7.651 1.125 -1.391 1.00 86.38 110 ALA A C 1
ATOM 783 O O . ALA A 1 110 ? -8.515 1.329 -0.543 1.00 86.38 110 ALA A O 1
ATOM 784 N N . LEU A 1 111 ? -7.488 -0.076 -1.954 1.00 87.31 111 LEU A N 1
ATOM 785 C CA . LEU A 1 111 ? -8.323 -1.237 -1.633 1.00 87.31 111 LEU A CA 1
ATOM 786 C C . LEU A 1 111 ? -8.178 -1.625 -0.154 1.00 87.31 111 LEU A C 1
ATOM 788 O O . LEU A 1 111 ? -9.183 -1.808 0.520 1.00 87.31 111 LEU A O 1
ATOM 792 N N . ASN A 1 112 ? -6.960 -1.596 0.394 1.00 88.38 112 ASN A N 1
ATOM 793 C CA . ASN A 1 112 ? -6.718 -1.781 1.830 1.00 88.38 112 ASN A CA 1
ATOM 794 C C . ASN A 1 112 ? -7.402 -0.715 2.709 1.00 88.38 112 ASN A C 1
ATOM 796 O O . ASN A 1 112 ? -7.909 -1.025 3.792 1.00 88.38 112 ASN A O 1
ATOM 800 N N . ARG A 1 113 ? -7.431 0.551 2.265 1.00 83.94 113 ARG A N 1
ATOM 801 C CA . ARG A 1 113 ? -8.162 1.616 2.976 1.00 83.94 113 ARG A CA 1
ATOM 802 C C . ARG A 1 113 ? -9.665 1.377 2.951 1.00 83.94 113 ARG A C 1
ATOM 804 O O . ARG A 1 113 ? -10.300 1.558 3.983 1.00 83.94 113 ARG A O 1
ATOM 811 N N . ILE A 1 114 ? -10.209 0.916 1.825 1.00 83.19 114 ILE A N 1
ATOM 812 C CA . ILE A 1 114 ? -11.621 0.536 1.692 1.00 83.19 114 ILE A CA 1
ATOM 813 C C . ILE A 1 114 ? -11.960 -0.610 2.651 1.00 83.19 114 ILE A C 1
ATOM 815 O O . ILE A 1 114 ? -12.919 -0.494 3.413 1.00 83.19 114 ILE A O 1
ATOM 819 N N . GLU A 1 115 ? -11.153 -1.675 2.682 1.00 84.69 115 GLU A N 1
ATOM 820 C CA . GLU A 1 115 ? -11.354 -2.774 3.632 1.00 84.69 115 GLU A CA 1
ATOM 821 C C . GLU A 1 115 ? -11.339 -2.278 5.080 1.00 84.69 115 GLU A C 1
ATOM 823 O O . GLU A 1 115 ? -12.198 -2.643 5.877 1.00 84.69 115 GLU A O 1
ATOM 828 N N . THR A 1 116 ? -10.384 -1.409 5.418 1.00 85.75 116 THR A N 1
ATOM 829 C CA . THR A 1 116 ? -10.260 -0.839 6.766 1.00 85.75 116 THR A CA 1
ATOM 830 C C . THR A 1 116 ? -11.455 0.045 7.120 1.00 85.75 116 THR A C 1
ATOM 832 O O . THR A 1 116 ? -11.984 -0.062 8.222 1.00 85.75 116 THR A O 1
ATOM 835 N N . ALA A 1 117 ? -11.904 0.905 6.203 1.00 80.25 117 ALA A N 1
ATOM 836 C CA . ALA A 1 117 ? -13.046 1.793 6.409 1.00 80.25 117 ALA A CA 1
ATOM 837 C C . ALA A 1 117 ? -14.336 1.005 6.680 1.00 80.25 117 ALA A C 1
ATOM 839 O O . ALA A 1 117 ? -15.097 1.355 7.584 1.00 80.25 117 ALA A O 1
ATOM 840 N N . ILE A 1 118 ? -14.543 -0.098 5.953 1.00 83.12 118 ILE A N 1
ATOM 841 C CA . ILE A 1 118 ? -15.655 -1.026 6.187 1.00 83.12 118 ILE A CA 1
ATOM 842 C C . ILE A 1 118 ? -15.460 -1.759 7.523 1.00 83.12 118 ILE A C 1
ATOM 844 O O . ILE A 1 118 ? -16.371 -1.774 8.348 1.00 83.12 118 ILE A O 1
ATOM 848 N N . GLY A 1 119 ? -14.254 -2.275 7.781 1.00 85.06 119 GLY A N 1
ATOM 849 C CA . GLY A 1 119 ? -13.890 -3.024 8.988 1.00 85.06 119 GLY A CA 1
ATOM 850 C C . GLY A 1 119 ? -14.033 -2.259 10.310 1.00 85.06 119 GLY A C 1
ATOM 851 O O . GLY A 1 119 ? -14.081 -2.875 11.369 1.00 85.06 119 GLY A O 1
ATOM 852 N N . ARG A 1 120 ? -14.126 -0.923 10.276 1.00 85.81 120 ARG A N 1
ATOM 853 C CA . ARG A 1 120 ? -14.411 -0.103 11.468 1.00 85.81 120 ARG A CA 1
ATOM 854 C C . ARG A 1 120 ? -15.854 -0.234 11.960 1.00 85.81 120 ARG A C 1
ATOM 856 O O . ARG A 1 120 ? -16.101 0.017 13.131 1.00 85.81 120 ARG A O 1
ATOM 863 N N . ASN A 1 121 ? -16.796 -0.568 11.076 1.00 77.56 121 ASN A N 1
ATOM 864 C CA . ASN A 1 121 ? -18.235 -0.534 11.371 1.00 77.56 121 ASN A CA 1
ATOM 865 C C . ASN A 1 121 ? -18.982 -1.810 10.933 1.00 77.56 121 ASN A C 1
ATOM 867 O O . ASN A 1 121 ? -20.184 -1.920 11.157 1.00 77.56 121 ASN A O 1
ATOM 871 N N . ALA A 1 122 ? -18.296 -2.755 10.290 1.00 79.81 122 ALA A N 1
ATOM 872 C CA . ALA A 1 122 ? -18.822 -4.043 9.848 1.00 79.81 122 ALA A CA 1
ATOM 873 C C . ALA A 1 122 ? -17.699 -5.089 9.779 1.00 79.81 122 ALA A C 1
ATOM 875 O O . ALA A 1 122 ? -16.529 -4.779 10.001 1.00 79.81 122 ALA A O 1
ATOM 876 N N . ALA A 1 123 ? -18.049 -6.334 9.445 1.00 79.75 123 ALA A N 1
ATOM 877 C CA . ALA A 1 123 ? -17.060 -7.366 9.155 1.00 79.75 123 ALA A CA 1
ATOM 878 C C . ALA A 1 123 ? -16.127 -6.901 8.025 1.00 79.75 123 ALA A C 1
ATOM 880 O O . ALA A 1 123 ? -16.585 -6.522 6.942 1.00 79.75 123 ALA A O 1
ATOM 881 N N . LYS A 1 124 ? -14.815 -6.911 8.292 1.00 77.88 124 LYS A N 1
ATOM 882 C CA . LYS A 1 124 ? -13.800 -6.490 7.326 1.00 77.88 124 LYS A CA 1
ATOM 883 C C . LYS A 1 124 ? -13.847 -7.425 6.105 1.00 77.88 124 LYS A C 1
ATOM 885 O O . LYS A 1 124 ? -13.651 -8.627 6.278 1.00 77.88 124 LYS A O 1
ATOM 890 N N . PRO A 1 125 ? -14.070 -6.910 4.882 1.00 76.94 125 PRO A N 1
ATOM 891 C CA . PRO A 1 125 ? -13.917 -7.723 3.688 1.00 76.94 125 PRO A CA 1
ATOM 892 C C . PRO A 1 125 ? -12.429 -7.983 3.451 1.00 76.94 125 PRO A C 1
ATOM 894 O O . PRO A 1 125 ? -11.622 -7.066 3.585 1.00 76.94 125 PRO A O 1
ATOM 897 N N . GLU A 1 126 ? -12.071 -9.218 3.107 1.00 81.31 126 GLU A N 1
ATOM 898 C CA . GLU A 1 126 ? -10.686 -9.596 2.819 1.00 81.31 126 GLU A CA 1
ATOM 899 C C . GLU A 1 126 ? -10.457 -9.871 1.330 1.00 81.31 126 GLU A C 1
ATOM 901 O O . GLU A 1 126 ? -11.351 -10.283 0.575 1.00 81.31 126 GLU A O 1
ATOM 906 N N . GLY A 1 127 ? -9.206 -9.675 0.920 1.00 81.19 127 GLY A N 1
ATOM 907 C CA . GLY A 1 127 ? -8.702 -10.081 -0.377 1.00 81.19 127 GLY A CA 1
ATOM 908 C C . GLY A 1 127 ? -9.082 -9.127 -1.497 1.00 81.19 127 GLY A C 1
ATOM 909 O O . GLY A 1 127 ? -9.045 -9.549 -2.654 1.00 81.19 127 GLY A O 1
ATOM 910 N N . LEU A 1 128 ? -9.476 -7.879 -1.221 1.00 83.31 128 LEU A N 1
ATOM 911 C CA . LEU A 1 128 ? -9.763 -6.907 -2.278 1.00 83.31 128 LEU A CA 1
ATOM 912 C C . LEU A 1 128 ? -8.509 -6.606 -3.112 1.00 83.31 128 LEU A C 1
ATOM 914 O O . LEU A 1 128 ? -8.625 -6.238 -4.278 1.00 83.31 128 LEU A O 1
ATOM 918 N N . GLU A 1 129 ? -7.308 -6.824 -2.583 1.00 82.88 129 GLU A N 1
ATOM 919 C CA . GLU A 1 129 ? -6.035 -6.583 -3.270 1.00 82.88 129 GLU A CA 1
ATOM 920 C C . GLU A 1 129 ? -5.868 -7.409 -4.545 1.00 82.88 129 GLU A C 1
ATOM 922 O O . GLU A 1 129 ? -5.132 -7.003 -5.446 1.00 82.88 129 GLU A O 1
ATOM 927 N N . ARG A 1 130 ? -6.595 -8.524 -4.679 1.00 84.06 130 ARG A N 1
ATOM 928 C CA . ARG A 1 130 ? -6.626 -9.318 -5.917 1.00 84.06 130 ARG A CA 1
ATOM 929 C C . ARG A 1 130 ? -7.151 -8.532 -7.120 1.00 84.06 130 ARG A C 1
ATOM 931 O O . ARG A 1 130 ? -6.833 -8.865 -8.255 1.00 84.06 130 ARG A O 1
ATOM 938 N N . PHE A 1 131 ? -7.920 -7.470 -6.878 1.00 86.75 131 PHE A N 1
ATOM 939 C CA . PHE A 1 131 ? -8.415 -6.554 -7.905 1.00 86.75 131 PHE A CA 1
ATOM 940 C C . PHE A 1 131 ? -7.450 -5.391 -8.184 1.00 86.75 131 PHE A C 1
ATOM 942 O O . PHE A 1 131 ? -7.743 -4.515 -8.999 1.00 86.75 131 PHE A O 1
ATOM 949 N N . ALA A 1 132 ? -6.307 -5.319 -7.504 1.00 87.50 132 ALA A N 1
ATOM 950 C CA . ALA A 1 132 ? -5.345 -4.247 -7.720 1.00 87.50 132 ALA A CA 1
ATOM 951 C C . ALA A 1 132 ? -4.625 -4.289 -9.081 1.00 87.50 132 ALA A C 1
ATOM 953 O O . ALA A 1 132 ? -4.425 -3.209 -9.640 1.00 87.50 132 ALA A O 1
ATOM 954 N N . PRO A 1 133 ? -4.235 -5.456 -9.639 1.00 87.50 133 PRO A N 1
ATOM 955 C CA . PRO A 1 133 ? -3.519 -5.506 -10.909 1.00 87.50 133 PRO A CA 1
ATOM 956 C C . PRO A 1 133 ? -4.367 -4.954 -12.059 1.00 87.50 133 PRO A C 1
ATOM 958 O O . PRO A 1 133 ? -5.501 -5.382 -12.256 1.00 87.50 133 PRO A O 1
ATOM 961 N N . CYS A 1 134 ? -3.804 -4.031 -12.835 1.00 87.44 134 CYS A N 1
ATOM 962 C CA . CYS A 1 134 ? -4.384 -3.559 -14.093 1.00 87.44 134 CYS A CA 1
ATOM 963 C C . CYS A 1 134 ? -3.575 -4.090 -15.276 1.00 87.44 134 CYS A C 1
ATOM 965 O O . CYS A 1 134 ? -2.397 -4.416 -15.127 1.00 87.44 134 CYS A O 1
ATOM 967 N N . GLY A 1 135 ? -4.206 -4.154 -16.444 1.00 85.38 135 GLY A N 1
ATOM 968 C CA . GLY A 1 135 ? -3.597 -4.634 -17.680 1.00 85.38 135 GLY A CA 1
ATOM 969 C C . GLY A 1 135 ? -3.747 -3.629 -18.814 1.00 85.38 135 GLY A C 1
ATOM 970 O O . GLY A 1 135 ? -4.526 -2.677 -18.726 1.00 85.38 135 GLY A O 1
ATOM 971 N N . LEU A 1 136 ? -2.971 -3.834 -19.875 1.00 83.56 136 LEU A N 1
ATOM 972 C CA . LEU A 1 136 ? -3.076 -3.069 -21.117 1.00 83.56 136 LEU A CA 1
ATOM 973 C C . LEU A 1 136 ? -4.117 -3.713 -22.026 1.00 83.56 136 LEU A C 1
ATOM 975 O O . LEU A 1 136 ? -4.079 -4.919 -22.255 1.00 83.56 136 LEU A O 1
ATOM 979 N N . GLY A 1 137 ? -5.055 -2.914 -22.527 1.00 78.50 137 GLY A N 1
ATOM 980 C CA . GLY A 1 137 ? -6.150 -3.345 -23.399 1.00 78.50 137 GLY A CA 1
ATOM 981 C C . GLY A 1 137 ? -7.259 -4.112 -22.670 1.00 78.50 137 GLY A C 1
ATOM 982 O O . GLY A 1 137 ? -8.434 -3.867 -22.923 1.00 78.50 137 GLY A O 1
ATOM 983 N N . GLN A 1 138 ? -6.909 -4.983 -21.723 1.00 77.56 138 GLN A N 1
ATOM 984 C CA . GLN A 1 138 ? -7.852 -5.792 -20.954 1.00 77.56 138 GLN A CA 1
ATOM 985 C C . GLN A 1 138 ? -7.434 -5.864 -19.483 1.00 77.56 138 GLN A C 1
ATOM 987 O O . GLN A 1 138 ? -6.249 -5.956 -19.156 1.00 77.56 138 GLN A O 1
ATOM 992 N N . ALA A 1 139 ? -8.421 -5.839 -18.584 1.00 78.06 139 ALA A N 1
ATOM 993 C CA . ALA A 1 139 ? -8.178 -6.128 -17.180 1.00 78.06 139 ALA A CA 1
ATOM 994 C C . ALA A 1 139 ? -7.716 -7.590 -17.040 1.00 78.06 139 ALA A C 1
ATOM 996 O O . ALA A 1 139 ? -8.336 -8.471 -17.642 1.00 78.06 139 ALA A O 1
ATOM 997 N N . PRO A 1 140 ? -6.655 -7.867 -16.263 1.00 79.00 140 PRO A N 1
ATOM 998 C CA . PRO A 1 140 ? -6.223 -9.230 -16.012 1.00 79.00 140 PRO A CA 1
ATOM 999 C C . PRO A 1 140 ? -7.335 -10.006 -15.309 1.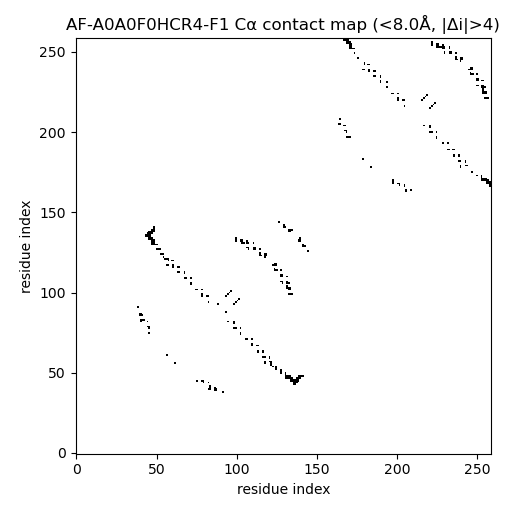00 79.00 140 PRO A C 1
ATOM 1001 O O . PRO A 1 140 ? -8.113 -9.441 -14.532 1.00 79.00 140 PRO A O 1
ATOM 1004 N N . ALA A 1 141 ? -7.395 -11.310 -15.581 1.00 74.50 141 ALA A N 1
ATOM 1005 C CA . ALA A 1 141 ? -8.302 -12.198 -14.876 1.00 74.50 141 ALA A CA 1
ATOM 1006 C C . ALA A 1 141 ? -8.040 -12.084 -13.372 1.00 74.50 141 ALA A C 1
ATOM 1008 O O . ALA A 1 141 ? -6.898 -12.182 -12.916 1.00 74.50 141 ALA A O 1
ATOM 1009 N N . VAL A 1 142 ? -9.105 -11.851 -12.610 1.00 74.00 142 VAL A N 1
ATOM 1010 C CA . VAL A 1 142 ? -9.019 -11.854 -11.156 1.00 74.00 142 VAL A CA 1
ATOM 1011 C C . VAL A 1 142 ? -8.957 -13.318 -10.737 1.00 74.00 142 VAL A C 1
ATOM 1013 O O . VAL A 1 142 ? -9.929 -14.037 -10.983 1.00 74.00 142 VAL A O 1
ATOM 1016 N N . PRO A 1 143 ? -7.847 -13.792 -10.148 1.00 68.31 143 PRO A N 1
ATOM 1017 C CA . PRO A 1 143 ? -7.796 -15.159 -9.662 1.00 68.31 143 PRO A CA 1
ATOM 1018 C C . PRO A 1 143 ? -8.905 -15.353 -8.626 1.00 68.31 143 PRO A C 1
ATOM 1020 O O . PRO A 1 143 ? -9.172 -14.461 -7.809 1.00 68.31 143 PRO A O 1
ATOM 1023 N N . ALA A 1 144 ? -9.573 -16.508 -8.692 1.00 57.47 144 ALA A N 1
ATOM 1024 C CA . ALA A 1 144 ? -10.554 -16.887 -7.687 1.00 57.47 144 ALA A CA 1
ATOM 1025 C C . ALA A 1 144 ? -9.912 -16.756 -6.297 1.00 57.47 144 ALA A C 1
ATOM 1027 O O . ALA A 1 144 ? -8.713 -17.030 -6.162 1.00 57.47 144 ALA A O 1
ATOM 1028 N N . PRO A 1 145 ? -10.666 -16.315 -5.274 1.00 49.16 145 PRO A N 1
ATOM 1029 C CA . PRO A 1 145 ? -10.152 -16.367 -3.919 1.00 49.16 145 PRO A CA 1
ATOM 1030 C C . PRO A 1 145 ? -9.701 -17.807 -3.672 1.00 49.16 145 PRO A C 1
ATOM 1032 O O . PRO A 1 145 ? -10.491 -18.739 -3.830 1.00 49.16 145 PRO A O 1
ATOM 1035 N N . ALA A 1 146 ? -8.422 -17.998 -3.340 1.00 44.50 146 ALA A N 1
ATOM 1036 C CA . ALA A 1 146 ? -8.022 -19.244 -2.710 1.00 44.50 146 ALA A CA 1
ATOM 1037 C C . ALA A 1 146 ? -8.973 -19.415 -1.525 1.00 44.50 146 ALA A C 1
ATOM 1039 O O . ALA A 1 146 ? -9.178 -18.449 -0.790 1.00 44.50 146 ALA A O 1
ATOM 1040 N N . ALA A 1 147 ? -9.624 -20.572 -1.406 1.00 32.38 147 ALA A N 1
ATOM 1041 C CA . ALA A 1 147 ? -10.517 -20.848 -0.295 1.00 32.38 147 ALA A CA 1
ATOM 1042 C C . ALA A 1 147 ? -9.712 -20.701 1.001 1.00 32.38 147 ALA A C 1
ATOM 1044 O O . ALA A 1 147 ? -8.985 -21.603 1.411 1.00 32.38 147 ALA A O 1
ATOM 1045 N N . THR A 1 148 ? -9.782 -19.523 1.610 1.00 32.84 148 THR A N 1
ATOM 1046 C CA . THR A 1 148 ? -9.247 -19.283 2.933 1.00 32.84 148 THR A CA 1
ATOM 1047 C C . THR A 1 148 ? -10.230 -19.944 3.878 1.00 32.84 148 THR A C 1
ATOM 1049 O O . THR A 1 148 ? -11.275 -19.390 4.216 1.00 32.84 148 THR A O 1
ATOM 1052 N N . SER A 1 149 ? -9.896 -21.166 4.290 1.00 30.52 149 SER A N 1
ATOM 1053 C CA . SER A 1 149 ? -10.336 -21.690 5.578 1.00 30.52 149 SER A CA 1
ATOM 1054 C C . SER A 1 149 ? -10.175 -20.587 6.633 1.00 30.52 149 SER A C 1
ATOM 1056 O O . SER A 1 149 ? -9.208 -19.818 6.552 1.00 30.52 149 SER A O 1
ATOM 1058 N N . PRO A 1 150 ? -11.106 -20.467 7.595 1.00 33.09 150 PRO A N 1
ATOM 1059 C CA . PRO A 1 150 ? -11.096 -19.381 8.564 1.00 33.09 150 PRO A CA 1
ATOM 1060 C C . PRO A 1 150 ? -9.722 -19.301 9.226 1.00 33.09 150 PRO A C 1
ATOM 1062 O O . PRO A 1 150 ? -9.242 -20.277 9.798 1.00 33.09 150 PRO A O 1
ATOM 1065 N N . LYS A 1 151 ? -9.078 -18.135 9.116 1.00 42.28 151 LYS A N 1
ATOM 1066 C CA . LYS A 1 151 ? -7.861 -17.817 9.856 1.00 42.28 151 LYS A CA 1
ATOM 1067 C C . LYS A 1 151 ? -8.182 -17.961 11.348 1.00 42.28 151 LYS A C 1
ATOM 1069 O O . LYS A 1 151 ? -8.990 -17.172 11.845 1.00 42.28 151 LYS A O 1
ATOM 1074 N N . PRO A 1 152 ? -7.587 -18.919 12.079 1.00 33.38 152 PRO A N 1
ATOM 1075 C CA . PRO A 1 152 ? -7.738 -18.936 13.515 1.00 33.38 152 PRO A CA 1
ATOM 1076 C C . PRO A 1 152 ? -6.923 -17.771 14.070 1.00 33.38 152 PRO A C 1
ATOM 1078 O O . PRO A 1 152 ? -5.727 -17.622 13.806 1.00 33.38 152 PRO A O 1
ATOM 1081 N N . SER A 1 153 ? -7.600 -16.917 14.826 1.00 38.34 153 SER A N 1
ATOM 1082 C CA . SER A 1 153 ? -6.938 -16.095 15.826 1.00 38.34 153 SER A CA 1
ATOM 1083 C C . SER A 1 153 ? -6.377 -16.996 16.925 1.00 38.34 153 SER A C 1
ATOM 1085 O O . SER A 1 153 ? -7.022 -17.959 17.332 1.00 38.34 153 SER A O 1
ATOM 1087 N N . SER A 1 154 ? -5.235 -16.559 17.457 1.00 39.62 154 SER A N 1
ATOM 1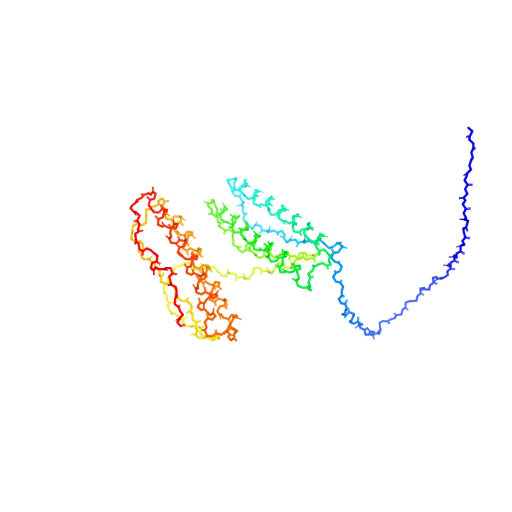088 C CA . SER A 1 154 ? -4.562 -16.967 18.699 1.00 39.62 154 SER A CA 1
ATOM 1089 C C . SER A 1 154 ? -3.643 -18.197 18.669 1.00 39.62 154 SER A C 1
ATOM 1091 O O . SER A 1 154 ? -4.002 -19.266 18.193 1.00 39.62 154 SER A O 1
ATOM 1093 N N . GLY A 1 155 ? -2.467 -18.014 19.284 1.00 36.62 155 GLY A N 1
ATOM 1094 C CA . GLY A 1 155 ? -1.739 -19.084 19.967 1.00 36.62 155 GLY A CA 1
ATOM 1095 C C . GLY A 1 155 ? -0.399 -19.485 19.359 1.00 36.62 155 GLY A C 1
ATOM 1096 O O . GLY A 1 155 ? -0.345 -20.315 18.467 1.00 36.62 155 GLY A O 1
ATOM 1097 N N . THR A 1 156 ? 0.676 -18.906 19.895 1.00 42.41 156 THR A N 1
ATOM 1098 C CA . THR A 1 156 ? 2.022 -19.473 20.096 1.00 42.41 156 THR A CA 1
ATOM 1099 C C . THR A 1 156 ? 2.267 -20.914 19.619 1.00 42.41 156 THR A C 1
ATOM 1101 O O . THR A 1 156 ? 1.651 -21.848 20.123 1.00 42.41 156 THR A O 1
ATOM 1104 N N . GLY A 1 157 ? 3.290 -21.106 18.779 1.00 36.84 157 GLY A N 1
ATOM 1105 C CA . GLY A 1 157 ? 3.878 -22.424 18.530 1.00 36.84 157 GLY A CA 1
ATOM 1106 C C . GLY A 1 157 ? 4.905 -22.423 17.400 1.00 36.84 157 GLY A C 1
ATOM 1107 O O . GLY A 1 157 ? 4.545 -22.368 16.230 1.00 36.84 157 GLY A O 1
ATOM 1108 N N . SER A 1 158 ? 6.186 -22.474 17.765 1.00 51.22 158 SER A N 1
ATOM 1109 C CA . SER A 1 158 ? 7.332 -22.727 16.886 1.00 51.22 158 SER A CA 1
ATOM 1110 C C . SER A 1 158 ? 7.114 -23.944 15.976 1.00 51.22 158 SER A C 1
ATOM 1112 O O . SER A 1 158 ? 6.634 -24.975 16.439 1.00 51.22 158 SER A O 1
ATOM 1114 N N . GLY A 1 159 ? 7.530 -23.861 14.708 1.00 37.47 159 GLY A N 1
ATOM 1115 C CA . GLY A 1 159 ? 7.405 -24.985 13.775 1.00 37.47 159 GLY A CA 1
ATOM 1116 C C . GLY A 1 159 ? 7.964 -24.722 12.379 1.00 37.47 159 GLY A C 1
ATOM 1117 O O . GLY A 1 159 ? 7.227 -24.445 11.444 1.00 37.47 159 GLY A O 1
ATOM 1118 N N . THR A 1 160 ? 9.287 -24.787 12.290 1.00 45.41 160 THR A N 1
ATOM 1119 C CA . THR A 1 160 ? 10.160 -25.182 11.172 1.00 45.41 160 THR A CA 1
ATOM 1120 C C . THR A 1 160 ? 9.517 -25.536 9.817 1.00 45.41 160 THR A C 1
ATOM 1122 O O . THR A 1 160 ? 8.828 -26.543 9.683 1.00 45.41 160 THR A O 1
ATOM 1125 N N . GLY A 1 161 ? 9.897 -24.787 8.773 1.00 35.34 161 GLY A N 1
ATOM 1126 C CA . GLY A 1 161 ? 9.653 -25.106 7.361 1.00 35.34 161 GLY A CA 1
ATOM 1127 C C . GLY A 1 161 ? 10.748 -24.540 6.445 1.00 35.34 161 GLY A C 1
ATOM 1128 O O . GLY A 1 161 ? 10.592 -23.470 5.865 1.00 35.34 161 GLY A O 1
ATOM 1129 N N . SER A 1 162 ? 11.874 -25.256 6.373 1.00 44.28 162 SER A N 1
ATOM 1130 C CA . SER A 1 162 ? 12.981 -25.127 5.397 1.00 44.28 162 SER A CA 1
ATOM 1131 C C . SER A 1 162 ? 12.487 -25.297 3.946 1.00 44.28 162 SER A C 1
ATOM 1133 O O . SER A 1 162 ? 11.546 -26.045 3.728 1.00 44.28 162 SER A O 1
ATOM 1135 N N . SER A 1 163 ? 13.098 -24.776 2.878 1.00 48.41 163 SER A N 1
ATOM 1136 C CA . SER A 1 163 ? 14.263 -23.905 2.690 1.00 48.41 163 SER A CA 1
ATOM 1137 C C . SER A 1 163 ? 14.332 -23.493 1.211 1.00 48.41 163 SER A C 1
ATOM 1139 O O . SER A 1 163 ? 14.113 -24.321 0.333 1.00 48.41 163 SER A O 1
ATOM 1141 N N . ALA A 1 164 ? 14.779 -22.266 0.947 1.00 38.41 164 ALA A N 1
ATOM 1142 C CA . ALA A 1 164 ? 15.764 -21.999 -0.100 1.00 38.41 164 ALA A CA 1
ATOM 1143 C C . ALA A 1 164 ? 16.635 -20.827 0.380 1.00 38.41 164 ALA A C 1
ATOM 1145 O O . ALA A 1 164 ? 16.204 -19.676 0.399 1.00 38.41 164 ALA A O 1
ATOM 1146 N N . SER A 1 165 ? 17.844 -21.179 0.828 1.00 47.62 165 SER A N 1
ATOM 1147 C CA . SER A 1 165 ? 18.910 -20.317 1.363 1.00 47.62 165 SER A CA 1
ATOM 1148 C C . SER A 1 165 ? 18.729 -19.755 2.777 1.00 47.62 165 SER A C 1
ATOM 1150 O O . SER A 1 165 ? 18.954 -18.569 2.950 1.00 47.62 165 SER A O 1
ATOM 1152 N N . GLY A 1 166 ? 18.365 -20.599 3.758 1.00 56.69 166 GLY A N 1
ATOM 1153 C CA . GLY A 1 166 ? 18.748 -20.611 5.195 1.00 56.69 166 GLY A CA 1
ATOM 1154 C C . GLY A 1 166 ? 18.955 -19.331 6.027 1.00 56.69 166 GLY A C 1
ATOM 1155 O O . GLY A 1 166 ? 19.373 -19.452 7.169 1.00 56.69 166 GLY A O 1
ATOM 1156 N N . LYS A 1 167 ? 18.701 -18.140 5.491 1.00 69.94 167 LYS A N 1
ATOM 115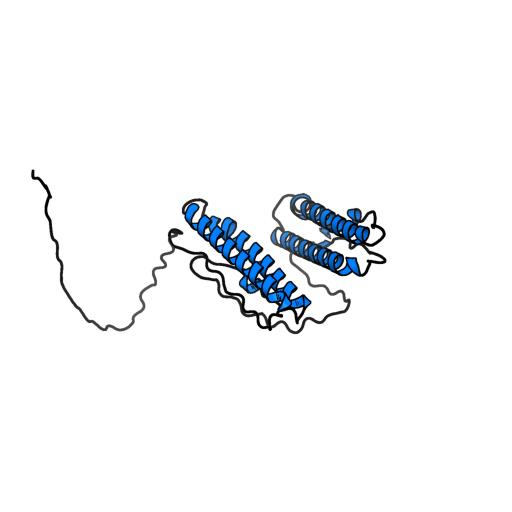7 C CA . LYS A 1 167 ? 19.009 -16.841 6.072 1.00 69.94 167 LYS A CA 1
ATOM 1158 C C . LYS A 1 167 ? 17.710 -16.057 6.188 1.00 69.94 167 LYS A C 1
ATOM 1160 O O . LYS A 1 167 ? 16.992 -15.914 5.199 1.00 69.94 167 LYS A O 1
ATOM 1165 N N . THR A 1 168 ? 17.392 -15.571 7.378 1.00 80.56 168 THR A N 1
ATOM 1166 C CA . THR A 1 168 ? 16.173 -14.807 7.669 1.00 80.56 168 THR A CA 1
ATOM 1167 C C . THR A 1 168 ? 16.532 -13.491 8.338 1.00 80.56 168 THR A C 1
ATOM 1169 O O . THR A 1 168 ? 17.431 -13.418 9.170 1.00 80.56 168 THR A O 1
ATOM 1172 N N . ILE A 1 169 ? 15.823 -12.428 7.976 1.00 84.12 169 ILE A N 1
ATOM 1173 C CA . ILE A 1 169 ? 15.939 -11.122 8.617 1.00 84.12 169 ILE A CA 1
ATOM 1174 C C . ILE A 1 169 ? 15.046 -11.115 9.847 1.00 84.12 169 ILE A C 1
ATOM 1176 O O . ILE A 1 169 ? 13.812 -11.183 9.753 1.00 84.12 169 ILE A O 1
ATOM 1180 N N . GLU A 1 170 ? 15.683 -10.989 11.002 1.00 85.62 170 GLU A N 1
ATOM 1181 C CA . GLU A 1 170 ? 15.018 -10.883 12.284 1.00 85.62 170 GLU A CA 1
ATOM 1182 C C . GLU A 1 170 ? 15.202 -9.484 12.860 1.00 85.62 170 GLU A C 1
ATOM 1184 O O . GLU A 1 170 ? 16.306 -8.945 12.941 1.00 85.62 170 GLU A O 1
ATOM 1189 N N . CYS A 1 171 ? 14.083 -8.880 13.240 1.00 83.31 171 CYS A N 1
ATOM 1190 C CA . CYS A 1 171 ? 14.056 -7.549 13.803 1.00 83.31 171 CYS A CA 1
ATOM 1191 C C . CYS A 1 171 ? 13.575 -7.620 15.257 1.00 83.31 171 CYS A C 1
ATOM 1193 O O . CYS A 1 171 ? 12.524 -8.209 15.513 1.00 83.31 171 CYS A O 1
ATOM 1195 N N . PRO A 1 172 ? 14.288 -7.000 16.206 1.00 83.31 172 PRO A N 1
ATOM 1196 C CA . PRO A 1 172 ? 13.901 -7.024 17.608 1.00 83.31 172 PRO A CA 1
ATOM 1197 C C . PRO A 1 172 ? 12.592 -6.249 17.817 1.00 83.31 172 PRO A C 1
ATOM 1199 O O . PRO A 1 172 ? 12.389 -5.172 17.250 1.00 83.31 172 PRO A O 1
ATOM 1202 N N . VAL A 1 173 ? 11.688 -6.799 18.628 1.00 74.56 173 VAL A N 1
ATOM 1203 C CA . VAL A 1 173 ? 10.391 -6.181 18.936 1.00 74.56 173 VAL A CA 1
ATOM 1204 C C . VAL A 1 173 ? 10.498 -5.419 20.262 1.00 74.56 173 VAL A C 1
ATOM 1206 O O . VAL A 1 173 ? 10.922 -6.009 21.257 1.00 74.56 173 V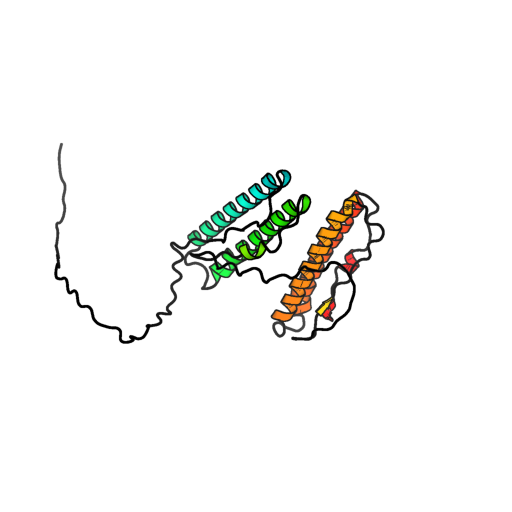AL A O 1
ATOM 1209 N N . PRO A 1 174 ? 10.133 -4.125 20.313 1.00 70.69 174 PRO A N 1
ATOM 1210 C CA . PRO A 1 174 ? 10.107 -3.389 21.568 1.00 70.69 174 PRO A CA 1
ATOM 1211 C C . PRO A 1 174 ? 8.950 -3.861 22.451 1.00 70.69 174 PRO A C 1
ATOM 1213 O O . PRO A 1 174 ? 7.801 -3.915 22.015 1.00 70.69 174 PRO A O 1
ATOM 1216 N N . VAL A 1 175 ? 9.244 -4.141 23.720 1.00 71.06 175 VAL A N 1
ATOM 1217 C CA . VAL A 1 175 ? 8.210 -4.339 24.741 1.00 71.06 175 VAL A CA 1
ATOM 1218 C C . VAL A 1 175 ? 7.758 -2.962 25.218 1.00 71.06 175 VAL A C 1
ATOM 1220 O O . VAL A 1 175 ? 8.491 -2.265 25.917 1.00 71.06 175 VAL A O 1
ATOM 1223 N N . LEU A 1 176 ? 6.561 -2.550 24.804 1.00 69.88 176 LEU A N 1
ATOM 1224 C CA . LEU A 1 176 ? 5.944 -1.297 25.230 1.00 69.88 176 LEU A CA 1
ATOM 1225 C C . LEU A 1 176 ? 5.074 -1.564 26.460 1.00 69.88 176 LEU A C 1
ATOM 1227 O O . LEU A 1 176 ? 3.947 -2.044 26.336 1.00 69.88 176 LEU A O 1
ATOM 1231 N N . GLN A 1 177 ? 5.588 -1.253 27.648 1.00 63.91 177 GLN A N 1
ATOM 1232 C CA . GLN A 1 177 ? 4.787 -1.332 28.868 1.00 63.91 177 GLN A CA 1
ATOM 1233 C C . GLN A 1 177 ? 3.821 -0.141 28.921 1.00 63.91 177 GLN A C 1
ATOM 1235 O O . GLN A 1 177 ? 4.232 1.001 28.741 1.00 63.91 177 GLN A O 1
ATOM 1240 N N . ASN A 1 178 ? 2.538 -0.415 29.177 1.00 63.59 178 ASN A N 1
ATOM 1241 C CA . ASN A 1 178 ? 1.483 0.587 29.378 1.00 63.59 178 ASN A CA 1
ATOM 1242 C C . ASN A 1 178 ? 1.160 1.489 28.170 1.00 63.59 178 ASN A C 1
ATOM 1244 O O . ASN A 1 178 ? 1.076 2.706 28.305 1.00 63.59 178 ASN A O 1
ATOM 1248 N N . VAL A 1 179 ? 0.884 0.910 26.993 1.00 74.12 179 VAL A N 1
ATOM 1249 C CA . VAL A 1 179 ? 0.350 1.686 25.853 1.00 74.12 179 VAL A CA 1
ATOM 1250 C C . VAL A 1 179 ? -1.031 2.273 26.206 1.00 74.12 179 VAL A C 1
ATOM 1252 O O . VAL A 1 179 ? -1.983 1.500 26.409 1.00 74.12 179 VAL A O 1
ATOM 1255 N N . PRO A 1 180 ? -1.197 3.612 26.240 1.00 75.56 180 PRO A N 1
ATOM 1256 C CA . PRO A 1 180 ? -2.476 4.239 26.564 1.00 75.56 180 PRO A CA 1
ATOM 1257 C C . PRO A 1 180 ? -3.562 3.828 25.566 1.00 75.56 180 PRO A C 1
ATOM 1259 O O . PRO A 1 180 ? -3.307 3.735 24.366 1.00 75.56 180 PRO A O 1
ATOM 1262 N N . ALA A 1 181 ? -4.793 3.596 26.037 1.00 76.50 181 ALA A N 1
ATOM 1263 C CA . ALA A 1 181 ? -5.888 3.098 25.190 1.00 76.50 181 ALA A CA 1
ATOM 1264 C C . ALA A 1 181 ? -6.137 3.976 23.947 1.00 76.50 181 ALA A C 1
ATOM 1266 O O . ALA A 1 181 ? -6.403 3.452 22.870 1.00 76.50 181 ALA A O 1
ATOM 1267 N N . LYS A 1 182 ? -5.956 5.298 24.077 1.00 71.88 182 LYS A N 1
ATOM 1268 C CA . LYS A 1 182 ? -6.079 6.263 22.974 1.00 71.88 182 LYS A CA 1
ATOM 1269 C C . LYS A 1 182 ? -4.986 6.132 21.902 1.00 71.88 182 LYS A C 1
ATOM 1271 O O . LYS A 1 182 ? -5.232 6.513 20.765 1.00 71.88 182 LYS A O 1
ATOM 1276 N N . ALA A 1 183 ? -3.814 5.588 22.239 1.00 75.06 183 ALA A N 1
ATOM 1277 C CA . ALA A 1 183 ? -2.707 5.375 21.303 1.00 75.06 183 ALA A CA 1
ATOM 1278 C C . ALA A 1 183 ? -2.669 3.952 20.724 1.00 75.06 183 ALA A C 1
ATOM 1280 O O . ALA A 1 183 ? -2.051 3.754 19.682 1.00 75.06 183 ALA A O 1
ATOM 1281 N N . LYS A 1 184 ? -3.341 2.969 21.348 1.00 75.56 184 LYS A N 1
ATOM 1282 C CA . LYS A 1 184 ? -3.280 1.550 20.940 1.00 75.56 184 LYS A CA 1
ATOM 1283 C C . LYS A 1 184 ? -3.534 1.341 19.448 1.00 75.56 184 LYS A C 1
ATOM 1285 O O . LYS A 1 184 ? -2.695 0.763 18.776 1.00 75.56 184 LYS A O 1
ATOM 1290 N N . ALA A 1 185 ? -4.618 1.899 18.909 1.00 73.62 185 ALA A N 1
ATOM 1291 C CA . ALA A 1 185 ? -4.961 1.720 17.496 1.00 73.62 185 ALA A CA 1
ATOM 1292 C C . ALA A 1 185 ? -3.898 2.283 16.530 1.00 73.62 185 ALA A C 1
ATOM 1294 O O . ALA A 1 185 ? -3.685 1.740 15.447 1.00 73.62 185 ALA A O 1
ATOM 1295 N N . GLU A 1 186 ? -3.226 3.373 16.907 1.00 74.38 186 GLU A N 1
ATOM 1296 C CA . GLU A 1 186 ? -2.134 3.945 16.118 1.00 74.38 186 GLU A CA 1
ATOM 1297 C C . GLU A 1 186 ? -0.857 3.105 16.248 1.00 74.38 186 GLU A C 1
ATOM 1299 O O . GLU A 1 186 ? -0.233 2.789 15.237 1.00 74.38 186 GLU A O 1
ATOM 1304 N N . VAL A 1 187 ? -0.521 2.667 17.462 1.00 78.88 187 VAL A N 1
ATOM 1305 C CA . VAL A 1 187 ? 0.625 1.785 17.723 1.00 78.88 187 VAL A CA 1
ATOM 1306 C C . VAL A 1 187 ? 0.473 0.449 16.991 1.00 78.88 187 VAL A C 1
ATOM 1308 O O . VAL A 1 187 ? 1.401 0.026 16.307 1.00 78.88 187 VAL A O 1
ATOM 1311 N N . ASP A 1 188 ? -0.702 -0.176 17.042 1.00 78.81 188 ASP A N 1
ATOM 1312 C CA . ASP A 1 188 ? -0.986 -1.446 16.366 1.00 78.81 188 ASP A CA 1
ATOM 1313 C C . ASP A 1 188 ? -0.871 -1.318 14.842 1.00 78.81 188 ASP A C 1
ATOM 1315 O O . ASP A 1 188 ? -0.322 -2.198 14.176 1.00 78.81 188 ASP A O 1
ATOM 1319 N N . ARG A 1 189 ? -1.328 -0.194 14.274 1.00 79.31 189 ARG A N 1
ATOM 1320 C CA . ARG A 1 189 ? -1.180 0.103 12.843 1.00 79.31 189 ARG A CA 1
ATOM 1321 C C . ARG A 1 189 ? 0.289 0.218 12.444 1.00 79.31 189 ARG A C 1
ATOM 1323 O O . ARG A 1 189 ? 0.691 -0.339 11.422 1.00 79.31 189 ARG A O 1
ATOM 1330 N N . GLU A 1 190 ? 1.099 0.919 13.233 1.00 79.25 190 GLU A N 1
ATOM 1331 C CA . GLU A 1 190 ? 2.530 1.030 12.949 1.00 79.25 190 GLU A CA 1
ATOM 1332 C C . GLU A 1 190 ? 3.254 -0.315 13.138 1.00 79.25 190 GLU A C 1
ATOM 1334 O O . GLU A 1 190 ? 4.085 -0.673 12.306 1.00 79.25 190 GLU A O 1
ATOM 1339 N N . LEU A 1 191 ? 2.879 -1.132 14.128 1.00 80.88 191 LEU A N 1
ATOM 1340 C CA . LEU A 1 191 ? 3.406 -2.496 14.284 1.00 80.88 191 LEU A CA 1
ATOM 1341 C C . LEU A 1 191 ? 3.056 -3.399 13.090 1.00 80.88 191 LEU A C 1
ATOM 1343 O O . LEU A 1 191 ? 3.899 -4.163 12.615 1.00 80.88 191 LEU A O 1
ATOM 1347 N N . GLN A 1 192 ? 1.846 -3.286 12.543 1.00 79.81 192 GLN A N 1
ATOM 1348 C CA . GLN A 1 192 ? 1.463 -4.003 11.322 1.00 79.81 192 GLN A CA 1
ATOM 1349 C C . GLN A 1 192 ? 2.279 -3.545 10.105 1.00 79.81 192 GLN A C 1
ATOM 1351 O O . GLN A 1 192 ? 2.733 -4.382 9.319 1.00 79.81 192 GLN A O 1
ATOM 1356 N N . ASN A 1 193 ? 2.527 -2.238 9.970 1.00 82.38 193 ASN A N 1
ATOM 1357 C CA . ASN A 1 193 ? 3.402 -1.703 8.925 1.00 82.38 193 ASN A CA 1
ATOM 1358 C C . ASN A 1 193 ? 4.826 -2.264 9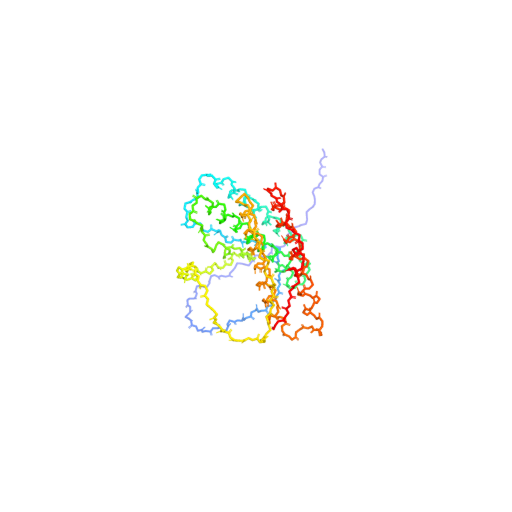.047 1.00 82.38 193 ASN A C 1
ATOM 1360 O O . ASN A 1 193 ? 5.419 -2.658 8.041 1.00 82.38 193 ASN A O 1
ATOM 1364 N N . LEU A 1 194 ? 5.355 -2.350 10.269 1.00 82.06 194 LEU A N 1
ATOM 1365 C CA . LEU A 1 194 ? 6.674 -2.918 10.542 1.00 82.06 194 LEU A CA 1
ATOM 1366 C C . LEU A 1 194 ? 6.760 -4.401 10.157 1.00 82.06 194 LEU A C 1
ATOM 1368 O O . LEU A 1 194 ? 7.716 -4.806 9.492 1.00 82.06 194 LEU A O 1
ATOM 1372 N N . ASN A 1 195 ? 5.744 -5.194 10.501 1.00 82.75 195 ASN A N 1
ATOM 1373 C CA . ASN A 1 195 ? 5.675 -6.610 10.127 1.00 82.75 195 ASN A CA 1
ATOM 1374 C C . ASN A 1 195 ? 5.637 -6.797 8.605 1.00 82.75 195 ASN A C 1
ATOM 1376 O O . ASN A 1 195 ? 6.330 -7.658 8.061 1.00 82.75 195 ASN A O 1
ATOM 1380 N N . LYS A 1 196 ? 4.881 -5.954 7.892 1.00 84.56 196 LYS A N 1
ATOM 1381 C CA . LYS A 1 196 ? 4.829 -5.981 6.425 1.00 84.56 196 LYS A CA 1
ATOM 1382 C C . LYS A 1 196 ? 6.188 -5.662 5.799 1.00 84.56 196 LYS A C 1
ATOM 1384 O O . LYS A 1 196 ? 6.612 -6.355 4.877 1.00 84.56 196 LYS A O 1
ATOM 1389 N N . GLN A 1 197 ? 6.890 -4.655 6.320 1.00 84.19 197 GLN A N 1
ATOM 1390 C CA . GLN A 1 197 ? 8.232 -4.291 5.855 1.00 84.19 197 GLN A CA 1
ATOM 1391 C C . GLN A 1 197 ? 9.247 -5.421 6.072 1.00 84.19 197 GLN A C 1
ATOM 1393 O O . GLN A 1 197 ? 10.090 -5.659 5.209 1.00 84.19 197 GLN A O 1
ATOM 1398 N N . GLN A 1 198 ? 9.148 -6.149 7.187 1.00 84.94 198 GLN A N 1
ATOM 1399 C CA . GLN A 1 198 ? 9.996 -7.312 7.448 1.00 84.94 198 GLN A CA 1
ATOM 1400 C C . GLN A 1 198 ? 9.686 -8.476 6.495 1.00 84.94 198 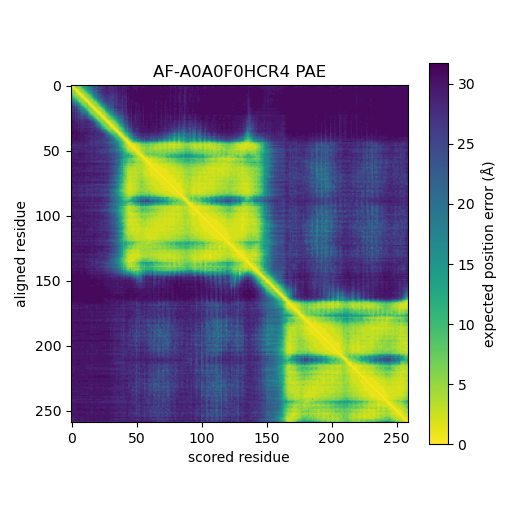GLN A C 1
ATOM 1402 O O . GLN A 1 198 ? 10.609 -9.135 6.018 1.00 84.94 198 GLN A O 1
ATOM 1407 N N . ALA A 1 199 ? 8.413 -8.712 6.169 1.00 82.94 199 ALA A N 1
ATOM 1408 C CA . ALA A 1 199 ? 8.025 -9.741 5.205 1.00 82.94 199 ALA A CA 1
ATOM 1409 C C . ALA A 1 199 ? 8.552 -9.429 3.793 1.00 82.94 199 ALA A C 1
ATOM 1411 O O . ALA A 1 199 ? 9.134 -10.298 3.148 1.00 82.94 199 ALA A O 1
ATOM 1412 N N . GLU A 1 200 ? 8.423 -8.177 3.346 1.00 85.12 200 GLU A N 1
ATOM 1413 C CA . GLU A 1 200 ? 8.960 -7.716 2.061 1.00 85.12 200 GLU A CA 1
ATOM 1414 C C . GLU A 1 200 ? 10.494 -7.818 2.009 1.00 85.12 200 GLU A C 1
ATOM 1416 O O . GLU A 1 200 ? 11.055 -8.240 0.999 1.00 85.12 200 GLU A O 1
ATOM 1421 N N . ALA A 1 201 ? 11.186 -7.473 3.099 1.00 82.69 201 ALA A N 1
ATOM 1422 C CA . ALA A 1 201 ? 12.640 -7.592 3.187 1.00 82.69 201 ALA A CA 1
ATOM 1423 C C . ALA A 1 201 ? 13.107 -9.055 3.147 1.00 82.69 201 ALA A C 1
ATOM 1425 O O . ALA A 1 201 ? 14.077 -9.366 2.459 1.00 82.69 201 ALA A O 1
ATOM 1426 N N . ASN A 1 202 ? 12.400 -9.954 3.838 1.00 84.38 202 ASN A N 1
ATOM 1427 C CA . ASN A 1 202 ? 12.655 -11.393 3.776 1.00 84.38 202 ASN A CA 1
ATOM 1428 C C . ASN A 1 202 ? 12.410 -11.956 2.376 1.00 84.38 202 ASN A C 1
ATOM 1430 O O . ASN A 1 202 ? 13.178 -12.792 1.909 1.00 84.38 202 ASN A O 1
ATOM 1434 N N . GLU A 1 203 ? 11.382 -11.474 1.683 1.00 84.00 203 GLU A N 1
ATOM 1435 C CA . GLU A 1 203 ? 11.140 -11.875 0.302 1.00 84.00 203 GLU A CA 1
ATOM 1436 C C . GLU A 1 203 ? 12.252 -11.386 -0.626 1.00 84.00 203 GLU A C 1
ATOM 1438 O O . GLU A 1 203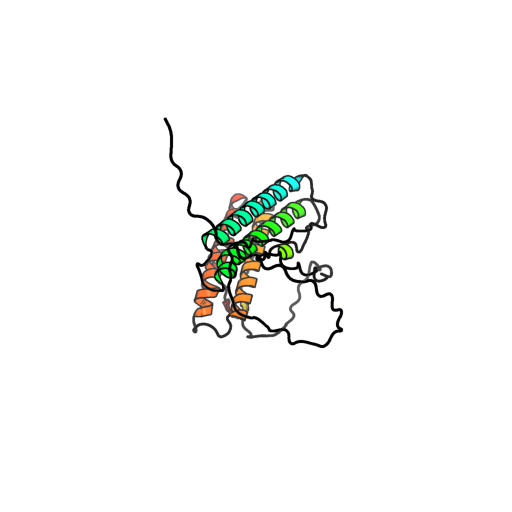 ? 12.840 -12.179 -1.355 1.00 84.00 203 GLU A O 1
ATOM 1443 N N . ARG A 1 204 ? 12.643 -10.112 -0.510 1.00 82.75 204 ARG A N 1
ATOM 1444 C CA . ARG A 1 204 ? 13.792 -9.556 -1.237 1.00 82.75 204 ARG A CA 1
ATOM 1445 C C . ARG A 1 204 ? 15.080 -10.324 -0.965 1.00 82.75 204 ARG A C 1
ATOM 1447 O O . ARG A 1 204 ? 15.870 -10.509 -1.886 1.00 82.75 204 ARG A O 1
ATOM 1454 N N . LEU A 1 205 ? 15.308 -10.765 0.269 1.00 83.75 205 LEU A N 1
ATOM 1455 C CA . LEU A 1 205 ? 16.464 -11.583 0.623 1.00 83.75 205 LEU A CA 1
ATOM 1456 C C . LEU A 1 205 ? 16.446 -12.933 -0.109 1.00 83.75 205 LEU A C 1
ATOM 1458 O O . LEU A 1 205 ? 17.480 -13.339 -0.635 1.00 83.75 205 LEU A O 1
ATOM 1462 N N . ARG A 1 206 ? 15.285 -13.596 -0.189 1.00 82.06 206 ARG A N 1
ATOM 1463 C CA . ARG A 1 206 ? 15.128 -14.855 -0.934 1.00 82.06 206 ARG A CA 1
ATOM 1464 C C . ARG A 1 206 ? 15.333 -14.663 -2.431 1.00 82.06 206 ARG A C 1
ATOM 1466 O O . ARG A 1 206 ? 16.107 -15.396 -3.035 1.00 82.06 206 ARG A O 1
ATOM 1473 N N . THR A 1 207 ? 14.680 -13.666 -3.027 1.00 80.56 207 THR A N 1
ATOM 1474 C CA . THR A 1 207 ? 14.738 -13.434 -4.479 1.00 80.56 207 THR A CA 1
ATOM 1475 C C . THR A 1 207 ? 16.088 -12.899 -4.945 1.00 80.56 207 THR A C 1
ATOM 1477 O O . THR A 1 207 ? 16.426 -13.040 -6.114 1.00 80.56 207 THR A O 1
ATOM 1480 N N . SER A 1 208 ? 16.857 -12.279 -4.046 1.00 75.38 208 SER A N 1
ATOM 1481 C CA . SER A 1 208 ? 18.192 -11.740 -4.339 1.00 75.38 208 SER A CA 1
ATOM 1482 C C . SER A 1 208 ? 19.319 -12.670 -3.872 1.00 75.38 208 SER A C 1
ATOM 1484 O O . SER A 1 208 ? 20.483 -12.268 -3.870 1.00 75.38 208 SER A O 1
ATOM 1486 N N . ALA A 1 209 ? 19.007 -13.903 -3.454 1.00 66.12 209 ALA A N 1
ATOM 1487 C CA . ALA A 1 209 ? 20.013 -14.867 -3.027 1.00 66.12 209 ALA A CA 1
ATOM 1488 C C . ALA A 1 209 ? 20.976 -15.180 -4.189 1.00 66.12 209 ALA A C 1
ATOM 1490 O O . ALA A 1 209 ? 20.569 -15.681 -5.234 1.00 66.12 209 ALA A O 1
ATOM 1491 N N . GLY A 1 210 ? 22.260 -14.853 -4.009 1.00 64.69 210 GLY A N 1
ATOM 1492 C CA . GLY A 1 210 ? 23.299 -15.018 -5.035 1.00 64.69 210 GLY A CA 1
ATOM 1493 C C . GLY A 1 210 ? 23.490 -13.823 -5.979 1.00 64.69 210 GLY A C 1
ATOM 1494 O O . GLY A 1 210 ? 24.357 -13.886 -6.846 1.00 64.69 210 GLY A O 1
ATOM 1495 N N . GLN A 1 211 ? 22.739 -12.727 -5.810 1.00 61.84 211 GLN A N 1
ATOM 1496 C CA . GLN A 1 211 ? 22.926 -11.480 -6.559 1.00 61.84 211 GLN A CA 1
ATOM 1497 C C . GLN A 1 211 ? 23.477 -10.378 -5.643 1.00 61.84 211 GLN A C 1
ATOM 1499 O O . GLN A 1 211 ? 22.891 -10.054 -4.612 1.00 61.84 211 GLN A O 1
ATOM 1504 N N . GLY A 1 212 ? 24.603 -9.780 -6.041 1.00 58.47 212 GLY A N 1
ATOM 1505 C CA . GLY A 1 212 ? 25.264 -8.699 -5.306 1.00 58.47 212 GLY A CA 1
ATOM 1506 C C . GLY A 1 212 ? 26.407 -9.175 -4.402 1.00 58.47 212 GLY A C 1
ATOM 1507 O O . GLY A 1 212 ? 26.387 -10.275 -3.858 1.00 58.47 212 GLY A O 1
ATOM 1508 N N . GLY A 1 213 ? 27.442 -8.338 -4.282 1.00 69.44 213 GLY A N 1
ATOM 1509 C CA . GLY A 1 213 ? 28.645 -8.628 -3.495 1.00 69.44 213 GLY A CA 1
ATOM 1510 C C . GLY A 1 213 ? 28.389 -8.770 -1.983 1.00 69.44 213 GLY A C 1
ATOM 1511 O O . GLY A 1 213 ? 27.261 -8.594 -1.520 1.00 69.44 213 GLY A O 1
ATOM 1512 N N . PRO A 1 214 ? 29.439 -9.023 -1.178 1.00 68.56 214 PRO A N 1
ATOM 1513 C CA . PRO A 1 214 ? 29.328 -9.397 0.241 1.00 68.56 214 PRO A CA 1
ATOM 1514 C C . PRO A 1 214 ? 28.542 -8.406 1.123 1.00 68.56 214 PRO A C 1
ATOM 1516 O O . PRO A 1 214 ? 27.979 -8.807 2.136 1.00 68.56 214 PRO A O 1
ATOM 1519 N N . ASN A 1 215 ? 28.429 -7.138 0.711 1.00 77.62 215 ASN A N 1
ATOM 1520 C CA . ASN A 1 215 ? 27.719 -6.085 1.446 1.00 77.62 215 ASN A CA 1
ATOM 1521 C C . ASN A 1 215 ? 26.313 -5.762 0.904 1.00 77.62 215 ASN A C 1
ATOM 1523 O O . ASN A 1 215 ? 25.665 -4.839 1.397 1.00 77.62 215 ASN A O 1
ATOM 1527 N N . PHE A 1 216 ? 25.820 -6.477 -0.113 1.00 82.62 216 PHE A N 1
ATOM 1528 C CA . PHE A 1 216 ? 24.537 -6.162 -0.752 1.00 82.62 216 PHE A CA 1
ATOM 1529 C C . PHE A 1 216 ? 23.363 -6.237 0.231 1.00 82.62 216 PHE A C 1
ATOM 1531 O O . PHE A 1 216 ? 22.572 -5.302 0.320 1.00 82.62 216 PHE A O 1
ATOM 1538 N N . VAL A 1 217 ? 23.284 -7.303 1.030 1.00 82.56 217 VAL A N 1
ATOM 1539 C CA . VAL A 1 217 ? 22.217 -7.473 2.031 1.00 82.56 217 VAL A CA 1
ATOM 1540 C C . VAL A 1 217 ? 22.255 -6.347 3.068 1.00 82.56 217 VAL A C 1
ATOM 1542 O O . VAL A 1 217 ? 21.217 -5.772 3.394 1.00 82.56 217 VAL A O 1
ATOM 1545 N N . GLN A 1 218 ? 23.452 -5.971 3.524 1.00 80.06 218 GLN A N 1
ATOM 1546 C CA . GLN A 1 218 ? 23.630 -4.898 4.499 1.00 80.06 218 GLN A CA 1
ATOM 1547 C C . GLN A 1 218 ? 23.168 -3.542 3.943 1.00 80.06 218 GLN A C 1
ATOM 1549 O O . GLN A 1 218 ? 22.403 -2.832 4.592 1.00 80.06 218 GLN A O 1
ATOM 1554 N N . ASN A 1 219 ? 23.579 -3.204 2.720 1.00 82.50 219 ASN A N 1
ATOM 1555 C CA . ASN A 1 219 ? 23.363 -1.875 2.147 1.00 82.50 219 ASN A CA 1
ATOM 1556 C C . ASN A 1 219 ? 21.993 -1.714 1.475 1.00 82.50 219 ASN A C 1
ATOM 1558 O O . ASN A 1 219 ? 21.372 -0.664 1.599 1.00 82.50 219 ASN A O 1
ATOM 1562 N N . ALA A 1 220 ? 21.515 -2.732 0.757 1.00 82.25 220 ALA A N 1
ATOM 1563 C CA . ALA A 1 220 ? 20.305 -2.646 -0.062 1.00 82.25 220 ALA A CA 1
ATOM 1564 C C . ALA A 1 220 ? 19.045 -3.154 0.652 1.00 82.25 220 ALA A C 1
ATOM 1566 O O . ALA A 1 22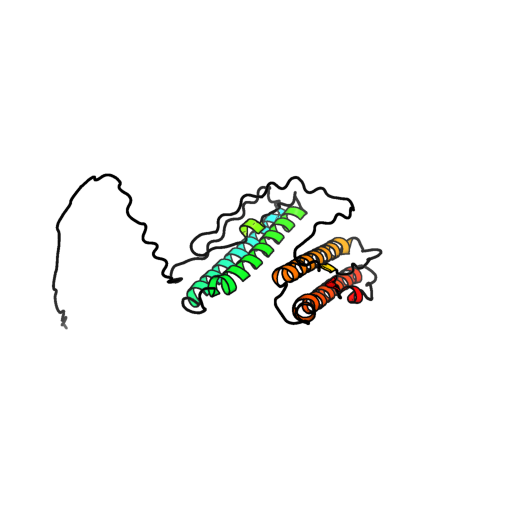0 ? 17.935 -2.793 0.256 1.00 82.25 220 ALA A O 1
ATOM 1567 N N . ILE A 1 221 ? 19.199 -3.983 1.689 1.00 85.69 221 ILE A N 1
ATOM 1568 C CA . ILE A 1 221 ? 18.070 -4.573 2.415 1.00 85.69 221 ILE A CA 1
ATOM 1569 C C . ILE A 1 221 ? 18.022 -4.033 3.847 1.00 85.69 221 ILE A C 1
ATOM 1571 O O . ILE A 1 221 ? 17.047 -3.378 4.215 1.00 85.69 221 ILE A O 1
ATOM 1575 N N . LEU A 1 222 ? 19.081 -4.236 4.639 1.00 85.75 222 LEU A N 1
ATOM 1576 C CA . LEU A 1 222 ? 19.096 -3.867 6.060 1.00 85.75 222 LEU A CA 1
ATOM 1577 C C . LEU A 1 222 ? 19.201 -2.351 6.288 1.00 85.75 222 LEU A C 1
ATOM 1579 O O . LEU A 1 222 ? 18.541 -1.832 7.188 1.00 85.75 222 LEU A O 1
ATOM 1583 N N . GLY A 1 223 ? 19.951 -1.621 5.459 1.00 85.94 223 GLY A N 1
ATOM 1584 C CA . GLY A 1 223 ? 20.052 -0.158 5.524 1.00 85.94 223 GLY A CA 1
ATOM 1585 C C . GLY A 1 223 ? 18.689 0.542 5.385 1.00 85.94 223 GLY A C 1
ATOM 1586 O O . GLY A 1 223 ? 18.250 1.211 6.326 1.00 85.94 223 GLY A O 1
ATOM 1587 N N . PRO A 1 224 ? 17.957 0.346 4.269 1.00 86.75 224 PRO A N 1
ATOM 1588 C CA . PRO A 1 224 ? 16.620 0.911 4.091 1.00 86.75 224 PRO A CA 1
ATOM 1589 C C . PRO A 1 224 ? 15.617 0.434 5.144 1.00 86.75 224 PRO A C 1
ATOM 1591 O O . PRO A 1 224 ? 14.758 1.208 5.570 1.00 86.75 224 PRO A O 1
ATOM 1594 N N . LEU A 1 225 ? 15.718 -0.826 5.578 1.00 87.50 225 LEU A N 1
ATOM 1595 C CA . LEU A 1 225 ? 14.851 -1.376 6.617 1.00 87.50 225 LEU A CA 1
ATOM 1596 C C . LEU A 1 225 ? 15.072 -0.676 7.965 1.00 87.50 225 LEU A C 1
ATOM 1598 O O . LEU A 1 225 ? 14.098 -0.335 8.631 1.00 87.50 225 LEU A O 1
ATOM 1602 N N . THR A 1 226 ? 16.324 -0.375 8.319 1.00 85.50 226 THR A N 1
ATOM 1603 C CA . THR A 1 226 ? 16.675 0.343 9.554 1.00 85.50 226 THR A CA 1
ATOM 1604 C C . THR A 1 226 ? 16.060 1.741 9.574 1.00 85.50 226 THR A C 1
ATOM 1606 O O . THR A 1 226 ? 15.396 2.109 10.540 1.00 85.50 226 THR A O 1
AT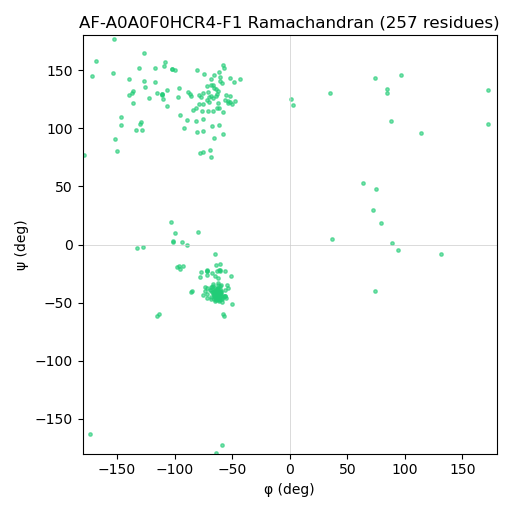OM 1609 N N . GLY A 1 227 ? 16.188 2.505 8.483 1.00 85.88 227 GLY A N 1
ATOM 1610 C CA . GLY A 1 227 ? 15.602 3.850 8.390 1.00 85.88 227 GLY A CA 1
ATOM 1611 C C . GLY A 1 227 ? 14.070 3.850 8.451 1.00 85.88 227 GLY A C 1
ATOM 1612 O O . GLY A 1 227 ? 13.461 4.666 9.151 1.00 85.88 227 GLY A O 1
ATOM 1613 N N . LYS A 1 228 ? 13.426 2.895 7.766 1.00 86.19 228 LYS A N 1
ATOM 1614 C CA . LYS A 1 228 ? 11.964 2.732 7.809 1.00 86.19 228 LYS A CA 1
ATOM 1615 C C . LYS A 1 228 ? 11.474 2.339 9.204 1.00 86.19 228 LYS A C 1
ATOM 1617 O O . LYS A 1 228 ? 10.495 2.918 9.677 1.00 86.19 228 LYS A O 1
ATOM 1622 N N . ARG A 1 229 ? 12.172 1.420 9.883 1.00 88.06 229 ARG A N 1
ATOM 1623 C CA . ARG A 1 229 ? 11.844 1.028 11.260 1.00 88.06 229 ARG A CA 1
ATOM 1624 C C . ARG A 1 229 ? 12.039 2.170 12.242 1.00 88.06 229 ARG A C 1
ATOM 1626 O O . ARG A 1 229 ? 11.136 2.412 13.031 1.00 88.06 229 ARG A O 1
ATOM 1633 N N . ALA A 1 230 ? 13.151 2.900 12.161 1.00 85.81 230 ALA A N 1
ATOM 1634 C CA . ALA A 1 230 ? 13.397 4.068 13.006 1.00 85.81 230 ALA A CA 1
ATOM 1635 C C . ALA A 1 230 ? 12.270 5.102 12.863 1.00 85.81 230 ALA A C 1
ATOM 1637 O O . ALA A 1 230 ? 11.725 5.566 13.858 1.00 85.81 230 ALA A O 1
ATOM 1638 N N . SER A 1 231 ? 11.838 5.371 11.627 1.00 85.75 231 SER A N 1
ATOM 1639 C CA . SER A 1 231 ? 10.733 6.300 11.353 1.00 85.75 231 SER A CA 1
ATOM 1640 C C . SER A 1 231 ? 9.395 5.835 11.940 1.00 85.75 231 SER A C 1
ATOM 1642 O O . SER A 1 231 ? 8.602 6.651 12.401 1.00 85.75 231 SER A O 1
ATOM 1644 N N . ALA A 1 232 ? 9.104 4.533 11.899 1.00 84.69 232 ALA A N 1
ATOM 1645 C CA . ALA A 1 232 ? 7.877 3.980 12.472 1.00 84.69 232 ALA A CA 1
ATOM 1646 C C . ALA A 1 232 ? 7.919 3.953 14.009 1.00 84.69 232 ALA A C 1
ATOM 1648 O O . ALA A 1 232 ? 6.932 4.281 14.663 1.00 84.69 232 ALA A O 1
ATOM 1649 N N . LEU A 1 233 ? 9.072 3.613 14.586 1.00 84.00 233 LEU A N 1
ATOM 1650 C CA . LEU A 1 233 ? 9.307 3.608 16.029 1.00 84.00 233 LEU A CA 1
ATOM 1651 C C . LEU A 1 233 ? 9.231 5.022 16.620 1.00 84.00 233 LEU A C 1
ATOM 1653 O O . LEU A 1 233 ? 8.635 5.203 17.680 1.00 84.00 233 LEU A O 1
ATOM 1657 N N . ASP A 1 234 ? 9.721 6.029 15.898 1.00 85.06 234 ASP A N 1
ATOM 1658 C CA . ASP A 1 234 ? 9.546 7.431 16.277 1.00 85.06 234 ASP A CA 1
ATOM 1659 C C . ASP A 1 234 ? 8.066 7.847 16.250 1.00 85.06 234 ASP A C 1
ATOM 1661 O O . ASP A 1 234 ? 7.571 8.433 17.212 1.00 85.06 234 ASP A O 1
ATOM 1665 N N . ARG A 1 235 ? 7.298 7.459 15.220 1.00 81.25 235 ARG A N 1
ATOM 1666 C CA . ARG A 1 235 ? 5.841 7.713 15.185 1.00 81.25 235 ARG A CA 1
ATOM 1667 C C . ARG A 1 235 ? 5.110 7.074 16.361 1.00 81.25 235 ARG A C 1
ATOM 1669 O O . ARG A 1 235 ? 4.229 7.713 16.930 1.00 81.25 235 ARG A O 1
ATOM 1676 N N . ILE A 1 236 ? 5.491 5.857 16.749 1.00 81.44 236 ILE A N 1
ATOM 1677 C CA . ILE A 1 236 ? 4.962 5.173 17.938 1.00 81.44 236 ILE A CA 1
ATOM 1678 C C . ILE A 1 236 ? 5.286 5.977 19.203 1.00 81.44 236 ILE A C 1
ATOM 1680 O O . ILE A 1 236 ? 4.396 6.237 20.014 1.00 81.44 236 ILE A O 1
ATOM 1684 N N . ALA A 1 237 ? 6.532 6.429 19.353 1.00 82.62 237 ALA A N 1
ATOM 1685 C CA . ALA A 1 237 ? 6.949 7.250 20.484 1.00 82.62 237 ALA A CA 1
ATOM 1686 C C . ALA A 1 237 ? 6.188 8.588 20.539 1.00 82.62 237 ALA A C 1
ATOM 1688 O O . ALA A 1 237 ? 5.759 9.013 21.612 1.00 82.62 237 ALA A O 1
ATOM 1689 N N . ILE A 1 238 ? 5.960 9.239 19.390 1.00 82.81 238 ILE A N 1
ATOM 1690 C CA . ILE A 1 238 ? 5.155 10.468 19.287 1.00 82.81 238 ILE A CA 1
ATOM 1691 C C . ILE A 1 238 ? 3.702 10.182 19.680 1.00 82.81 238 ILE A C 1
ATOM 1693 O O . ILE A 1 238 ? 3.131 10.928 20.473 1.00 82.81 238 ILE A O 1
ATOM 1697 N N . ALA A 1 239 ? 3.101 9.118 19.144 1.00 79.25 239 ALA A N 1
ATOM 1698 C CA . ALA A 1 239 ? 1.709 8.760 19.404 1.00 79.25 239 ALA A CA 1
ATOM 1699 C C . ALA A 1 239 ? 1.455 8.506 20.894 1.00 79.25 239 ALA A C 1
ATOM 1701 O O . ALA A 1 239 ? 0.475 9.006 21.442 1.00 79.25 239 ALA A O 1
ATOM 1702 N N . ILE A 1 240 ? 2.367 7.797 21.564 1.00 82.44 240 ILE A N 1
ATOM 1703 C CA . ILE A 1 240 ? 2.296 7.565 23.010 1.00 82.44 240 ILE A CA 1
ATOM 1704 C C . ILE A 1 240 ? 2.538 8.872 23.778 1.00 82.44 240 ILE A C 1
ATOM 1706 O O . ILE A 1 240 ? 1.752 9.207 24.662 1.00 82.44 240 ILE A O 1
ATOM 1710 N N . GLY A 1 241 ? 3.548 9.657 23.390 1.00 84.75 241 GLY A N 1
ATOM 1711 C CA . GLY A 1 241 ? 3.891 10.934 24.028 1.00 84.75 241 GLY A CA 1
ATOM 1712 C C . GLY A 1 241 ? 2.793 12.004 23.974 1.00 84.75 241 GLY A C 1
ATOM 1713 O O . GLY A 1 241 ? 2.769 12.908 24.800 1.00 84.75 241 GLY A O 1
ATOM 1714 N N . ARG A 1 242 ? 1.850 11.912 23.027 1.00 84.19 242 ARG A N 1
ATOM 1715 C CA . ARG A 1 242 ? 0.683 12.813 22.962 1.00 84.19 242 ARG A CA 1
ATOM 1716 C C . ARG A 1 242 ? -0.349 12.558 24.059 1.00 84.19 242 ARG A C 1
ATOM 1718 O O . ARG A 1 242 ? -1.177 13.425 24.318 1.00 84.19 242 ARG A O 1
ATOM 1725 N N . VAL A 1 243 ? -0.362 11.362 24.643 1.00 82.44 243 VAL A N 1
ATOM 1726 C CA . VAL A 1 243 ? -1.411 10.913 25.575 1.00 82.44 243 VAL A CA 1
ATOM 1727 C C . VAL A 1 243 ? -0.856 10.383 26.900 1.00 82.44 243 VAL A C 1
ATOM 1729 O O . VAL A 1 243 ? -1.637 10.008 27.771 1.00 82.44 243 VAL A O 1
ATOM 1732 N N . GLY A 1 244 ? 0.467 10.342 27.053 1.00 82.06 244 GLY A N 1
ATOM 1733 C CA . GLY A 1 244 ? 1.174 9.845 28.227 1.00 82.06 244 GLY A CA 1
ATOM 1734 C C . GLY A 1 244 ? 2.680 10.087 28.121 1.00 82.06 244 GLY A C 1
ATOM 1735 O O . GLY A 1 244 ? 3.134 10.890 27.308 1.00 82.06 244 GLY A O 1
ATOM 1736 N N . GLU A 1 245 ? 3.463 9.391 28.943 1.00 81.88 245 GLU A N 1
ATOM 1737 C CA . GLU A 1 245 ? 4.921 9.525 28.942 1.00 81.88 245 GLU A CA 1
ATOM 1738 C C . GLU A 1 245 ? 5.534 8.916 27.673 1.00 81.88 245 GLU A C 1
ATOM 1740 O O . GLU A 1 245 ? 5.264 7.765 27.317 1.00 81.88 245 GLU A O 1
ATOM 1745 N N . ARG A 1 246 ? 6.357 9.699 26.964 1.00 80.62 246 ARG A N 1
ATOM 1746 C CA . ARG A 1 246 ? 7.000 9.256 25.724 1.00 80.62 246 ARG A CA 1
ATOM 1747 C C . ARG A 1 246 ? 8.072 8.197 26.030 1.00 80.62 246 ARG A C 1
ATOM 1749 O O . ARG A 1 246 ? 9.043 8.521 26.716 1.00 80.62 246 ARG A O 1
ATOM 1756 N N . PRO A 1 247 ? 7.982 6.987 25.451 1.00 78.81 247 PRO A N 1
ATOM 1757 C CA . PRO A 1 247 ? 9.024 5.979 25.595 1.00 78.81 247 PRO A CA 1
ATOM 1758 C C . PRO A 1 247 ? 10.324 6.436 24.923 1.00 78.81 247 PRO A C 1
ATOM 1760 O O . PRO A 1 247 ? 10.316 6.925 23.792 1.00 78.81 247 PRO A O 1
ATOM 1763 N N . GLN A 1 248 ? 11.439 6.255 25.629 1.00 81.56 248 GLN A N 1
ATOM 1764 C CA . GLN A 1 248 ? 12.785 6.596 25.165 1.00 81.56 248 GLN A CA 1
ATOM 1765 C C . GLN A 1 248 ? 13.543 5.343 24.711 1.00 81.56 248 GLN A C 1
ATOM 1767 O O . GLN A 1 248 ? 13.319 4.244 25.226 1.00 81.56 248 GLN A O 1
ATOM 1772 N N . GLY A 1 249 ? 14.470 5.507 23.766 1.00 79.62 249 GLY A N 1
ATOM 1773 C CA . GLY A 1 249 ? 15.362 4.434 23.323 1.00 79.62 249 GLY A CA 1
ATOM 1774 C C . GLY A 1 249 ? 14.674 3.359 22.482 1.00 79.62 249 GLY A C 1
ATOM 1775 O O . GLY A 1 249 ? 15.085 2.199 22.516 1.00 79.62 249 GLY A O 1
ATOM 1776 N N . LEU A 1 250 ? 13.628 3.716 21.734 1.00 80.81 250 LEU A N 1
ATOM 1777 C CA . LEU A 1 250 ? 12.971 2.820 20.778 1.00 80.81 250 LEU A CA 1
ATOM 1778 C C . LEU A 1 250 ? 13.830 2.573 19.529 1.00 80.81 250 LEU A C 1
ATOM 1780 O O . LEU A 1 250 ? 13.728 1.540 18.878 1.00 80.81 250 LEU A O 1
ATOM 1784 N N . GLU A 1 251 ? 14.742 3.484 19.238 1.00 76.88 251 GLU A N 1
ATOM 1785 C CA . GLU A 1 251 ? 15.635 3.523 18.087 1.00 76.88 251 GLU A CA 1
ATOM 1786 C C . GLU A 1 251 ? 16.577 2.312 18.067 1.00 76.88 251 GLU A C 1
ATOM 1788 O O . GLU A 1 251 ? 16.921 1.806 17.001 1.00 76.88 251 GLU A O 1
ATOM 1793 N N . ARG A 1 252 ? 16.908 1.759 19.242 1.00 81.19 252 ARG A N 1
ATOM 1794 C CA . ARG A 1 252 ? 17.699 0.522 19.368 1.00 81.19 252 ARG A CA 1
ATOM 1795 C C . ARG A 1 252 ? 17.004 -0.710 18.779 1.00 81.19 252 ARG A C 1
ATOM 1797 O O . ARG A 1 252 ? 17.662 -1.711 18.529 1.00 81.19 252 ARG A O 1
ATOM 1804 N N . PHE A 1 253 ? 15.687 -0.648 18.562 1.00 85.12 253 PHE A N 1
ATOM 1805 C CA . PHE A 1 253 ? 14.901 -1.722 17.947 1.00 85.12 253 PHE A CA 1
ATOM 1806 C C . PHE A 1 253 ? 14.745 -1.557 16.422 1.00 85.12 253 PHE A C 1
ATOM 1808 O O . PHE A 1 253 ? 14.049 -2.342 15.762 1.00 85.12 253 PHE A O 1
ATOM 1815 N N . ALA A 1 254 ? 15.359 -0.516 15.848 1.00 84.12 254 ALA A N 1
ATOM 1816 C CA . ALA A 1 254 ? 15.320 -0.256 14.415 1.00 84.12 254 ALA A CA 1
ATOM 1817 C C . ALA A 1 254 ? 16.271 -1.165 13.626 1.00 84.12 254 ALA A C 1
ATOM 1819 O O . ALA A 1 254 ? 15.999 -1.465 12.465 1.00 84.12 254 ALA A O 1
ATOM 1820 N N . THR A 1 255 ? 17.361 -1.618 14.242 1.00 85.31 255 THR A N 1
ATOM 1821 C CA . THR A 1 255 ? 18.366 -2.466 13.600 1.00 85.31 255 THR A CA 1
ATOM 1822 C C . THR A 1 255 ? 17.886 -3.914 13.525 1.00 85.31 255 THR A C 1
ATOM 1824 O O . THR A 1 255 ? 17.603 -4.549 14.538 1.00 85.31 255 THR A O 1
ATOM 1827 N N . CYS A 1 256 ? 17.794 -4.449 12.306 1.00 85.88 256 CYS A N 1
ATOM 1828 C CA . CYS A 1 256 ? 17.523 -5.868 12.071 1.00 85.88 256 CYS A CA 1
ATOM 1829 C C . CYS A 1 256 ? 18.820 -6.612 11.758 1.00 85.88 256 CYS A C 1
ATOM 1831 O O . CYS A 1 256 ? 19.737 -6.040 11.163 1.00 85.88 256 CYS A O 1
ATOM 1833 N N . SER A 1 257 ? 18.879 -7.891 12.114 1.00 83.31 257 SER A N 1
ATOM 1834 C CA . SER A 1 257 ? 20.016 -8.764 11.838 1.00 83.31 257 SER A CA 1
ATOM 1835 C C . SER A 1 257 ? 19.626 -9.913 10.915 1.00 83.31 257 SER A C 1
ATOM 1837 O O . SER A 1 257 ? 18.471 -10.333 10.848 1.00 83.31 257 SER A O 1
ATOM 1839 N N . LEU A 1 258 ? 20.612 -10.394 10.164 1.00 82.50 258 LEU A N 1
ATOM 1840 C CA . LEU A 1 258 ? 20.500 -11.611 9.375 1.00 82.50 258 LEU A CA 1
ATOM 1841 C C . LEU A 1 258 ? 20.854 -12.802 10.276 1.00 82.50 258 LEU A C 1
ATOM 1843 O O . LEU A 1 258 ? 21.907 -12.782 10.913 1.00 82.50 258 LEU A O 1
ATOM 1847 N N . LYS A 1 259 ? 19.982 -13.804 10.333 1.00 76.00 259 LYS A N 1
ATOM 1848 C CA . LYS A 1 259 ? 20.172 -15.080 11.033 1.00 76.00 259 LYS A CA 1
ATOM 1849 C C . LYS A 1 259 ? 20.269 -16.209 10.033 1.00 76.00 259 LYS A C 1
ATOM 1851 O O . LYS A 1 259 ? 19.480 -16.145 9.068 1.00 76.00 259 LYS A O 1
#